Protein 4TMP (pdb70)

Nearest PDB structures (foldseek):
  6ls6-assembly1_A  TM=9.997E-01  e=6.189E-27  Homo sapiens
  6mim-assembly2_C  TM=1.000E+00  e=6.800E-25  Homo sapiens
  5j9s-assembly1_A  TM=9.942E-01  e=4.124E-23  Homo sapiens
  6hpy-assembly1_A  TM=9.888E-01  e=4.850E-23  Homo sapiens
  7e74-assembly2_B  TM=9.943E-01  e=4.688E-22  Homo sapiens

Sequence (291 aa):
MASSCAVQVKLELGHRAQVRKKPTVEGFTHDWMVFVRGPEHSNIQHFVEKVVFHLHESFPRPKRVCKDPPYKVEESGYAGFILPIEVYFKNKEEPRKVRFDYDLFLHLEGHPPVNHLRCEKLTFNNPTEDFRRKLLKATKQTARSHMASSCAVQVKLELGHRAQVRKKPTVEGFTHDWMVFVRGPEHSNIQHFVEKVVFHLHESFPRPKRVCKDPPYKVEESGYAGFILPIEVYFKNKEEPRKVRFDYDLFLHLEGHPPVNHLRCEKLTFNNPTEDFRRKLLKATKQTARS

Radius of gyration: 30.44 Å; Cα contacts (8 Å, |Δi|>4): 689; chains: 4; bounding box: 64×92×36 Å

Structure (mmCIF, N/CA/C/O backbone):
data_4TMP
#
_entry.id   4TMP
#
_cell.length_a   42.537
_cell.length_b   195.704
_cell.length_c   106.675
_cell.angle_alpha   90.000
_cell.angle_beta   90.000
_cell.angle_gamma   90.000
#
_symmetry.space_group_name_H-M   'C 2 2 21'
#
loop_
_entity.id
_entity.type
_entity.pdbx_description
1 polymer 'Protein AF-9'
2 polymer ALA-ARG-THR-LYS-GLN-THR-ALA-ARG-ALY-SER-THR
3 non-polymer 1,2-ETHANEDIOL
4 water water
#
loop_
_atom_site.group_PDB
_atom_site.id
_atom_site.type_symbol
_atom_site.label_atom_id
_atom_site.label_alt_id
_atom_site.label_comp_id
_atom_site.label_asym_id
_atom_site.label_entity_id
_atom_site.label_seq_id
_atom_site.pdbx_PDB_ins_code
_atom_site.Cartn_x
_atom_site.Cartn_y
_atom_site.Cartn_z
_atom_site.occupancy
_atom_site.B_iso_or_equiv
_atom_site.auth_seq_id
_atom_site.auth_comp_id
_atom_site.auth_asym_id
_atom_site.auth_atom_id
_atom_site.pdbx_PDB_model_num
ATOM 1 N N . MET A 1 4 ? -1.166 -28.170 13.473 1.00 56.33 1 MET A N 1
ATOM 2 C CA . MET A 1 4 ? -2.081 -27.068 13.874 1.00 55.27 1 MET A CA 1
ATOM 3 C C . MET A 1 4 ? -3.165 -26.822 12.825 1.00 52.93 1 MET A C 1
ATOM 4 O O . MET A 1 4 ? -2.905 -26.775 11.641 1.00 55.31 1 MET A O 1
ATOM 18 N N . ALA A 1 5 ? -4.398 -26.678 13.282 1.00 56.54 2 ALA A N 1
ATOM 19 C CA . ALA A 1 5 ? -5.492 -26.255 12.419 1.00 59.93 2 ALA A CA 1
ATOM 20 C C . ALA A 1 5 ? -5.445 -24.745 12.142 1.00 54.58 2 ALA A C 1
ATOM 21 O O . ALA A 1 5 ? -6.135 -24.259 11.248 1.00 47.28 2 ALA A O 1
ATOM 28 N N . SER A 1 6 ? -4.645 -24.017 12.911 1.00 48.15 3 SER A N 1
ATOM 29 C CA . SER A 1 6 ? -4.740 -22.571 12.949 1.00 45.70 3 SER A CA 1
ATOM 30 C C . SER A 1 6 ? -3.588 -21.852 12.232 1.00 39.41 3 SER A C 1
ATOM 31 O O . SER A 1 6 ? -2.471 -22.330 12.154 1.00 34.97 3 SER A O 1
ATOM 39 N N . SER A 1 7 ? -3.905 -20.663 11.753 1.00 37.21 4 SER A N 1
ATOM 40 C CA . SER A 1 7 ? -2.998 -19.841 11.004 1.00 40.96 4 SER A CA 1
ATOM 41 C C . SER A 1 7 ? -3.378 -18.401 11.306 1.00 38.76 4 SER A C 1
ATOM 42 O O . SER A 1 7 ? -4.557 -18.114 11.534 1.00 37.17 4 SER A O 1
ATOM 50 N N . CYS A 1 8 ? -2.385 -17.512 11.260 1.00 39.03 5 CYS A N 1
ATOM 51 C CA . CYS A 1 8 ? -2.529 -16.110 11.666 1.00 41.08 5 CYS A CA 1
ATOM 52 C C . CYS A 1 8 ? -1.918 -15.174 10.655 1.00 42.88 5 CYS A C 1
ATOM 53 O O . CYS A 1 8 ? -0.785 -15.393 10.237 1.00 45.23 5 CYS A O 1
ATOM 61 N N . ALA A 1 9 ? -2.646 -14.128 10.282 1.00 39.15 6 ALA A N 1
ATOM 62 C CA . ALA A 1 9 ? -2.033 -12.973 9.616 1.00 39.80 6 ALA A CA 1
ATOM 63 C C . ALA A 1 9 ? -2.231 -11.720 10.469 1.00 36.93 6 ALA A C 1
ATOM 64 O O . ALA A 1 9 ? -3.368 -11.353 10.754 1.00 33.82 6 ALA A O 1
ATOM 71 N N . VAL A 1 10 ? -1.136 -11.042 10.824 1.00 34.22 7 VAL A N 1
ATOM 72 C CA . VAL A 1 10 ? -1.216 -9.831 11.635 1.00 32.67 7 VAL A CA 1
ATOM 73 C C . VAL A 1 10 ? -0.862 -8.586 10.829 1.00 39.39 7 VAL A C 1
ATOM 74 O O . VAL A 1 10 ? 0.126 -8.536 10.093 1.00 34.30 7 VAL A O 1
ATOM 87 N N . GLN A 1 11 ? -1.690 -7.572 10.972 1.00 37.53 8 GLN A N 1
ATOM 88 C CA . GLN A 1 11 ? -1.434 -6.319 10.299 1.00 41.47 8 GLN A CA 1
ATOM 89 C C . GLN A 1 11 ? -1.171 -5.201 11.301 1.00 41.36 8 GLN A C 1
ATOM 90 O O . GLN A 1 11 ? -1.870 -5.073 12.300 1.00 36.30 8 GLN A O 1
ATOM 104 N N . VAL A 1 12 ? -0.115 -4.428 11.064 1.00 36.69 9 VAL A N 1
ATOM 105 C CA . VAL A 1 12 ? 0.147 -3.245 11.883 1.00 43.46 9 VAL A CA 1
ATOM 106 C C . VAL A 1 12 ? 0.329 -2.029 10.995 1.00 41.05 9 VAL A C 1
ATOM 107 O O . VAL A 1 12 ? 0.863 -2.124 9.888 1.00 35.66 9 VAL A O 1
ATOM 120 N N . LYS A 1 13 ? -0.149 -0.902 11.494 1.00 37.82 10 LYS A N 1
ATOM 121 C CA . LYS A 1 13 ? -0.105 0.361 10.770 1.00 43.63 10 LYS A CA 1
ATOM 122 C C . LYS A 1 13 ? 1.005 1.254 11.319 1.00 38.75 10 LYS A C 1
ATOM 123 O O . LYS A 1 13 ? 1.099 1.433 12.526 1.00 32.70 10 LYS A O 1
ATOM 142 N N . LEU A 1 14 ? 1.842 1.788 10.430 1.00 34.58 11 LEU A N 1
ATOM 143 C CA . LEU A 1 14 ? 2.812 2.826 10.772 1.00 30.83 11 LEU A CA 1
ATOM 144 C C . LEU A 1 14 ? 2.462 4.157 10.105 1.00 39.73 11 LEU A C 1
ATOM 145 O O . LEU A 1 14 ? 1.875 4.182 9.004 1.00 31.42 11 LEU A O 1
ATOM 161 N N . GLU A 1 15 ? 2.831 5.260 10.765 1.00 35.69 12 GLU A N 1
ATOM 162 C CA . GLU A 1 15 ? 2.788 6.569 10.130 1.00 30.99 12 GLU A CA 1
ATOM 163 C C . GLU A 1 15 ? 4.232 7.122 10.022 1.00 34.50 12 GLU A C 1
ATOM 164 O O . GLU A 1 15 ? 4.960 7.235 11.006 1.00 29.99 12 GLU A O 1
ATOM 176 N N . LE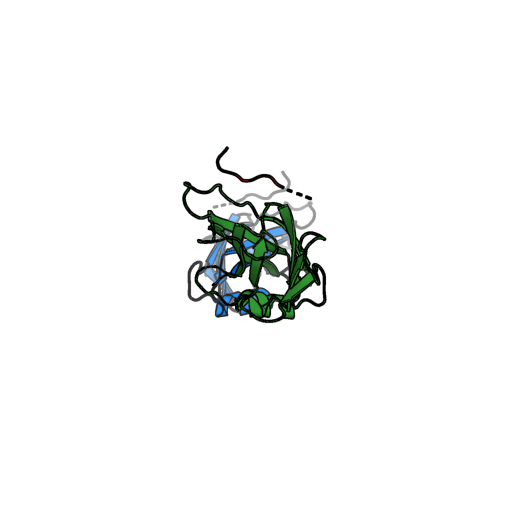U A 1 16 ? 4.627 7.417 8.795 1.00 29.73 13 LEU A N 1
ATOM 177 C CA . LEU A 1 16 ? 5.843 8.142 8.473 1.00 32.16 13 LEU A CA 1
ATOM 178 C C . LEU A 1 16 ? 5.415 9.575 8.157 1.00 34.10 13 LEU A C 1
ATOM 179 O O . LEU A 1 16 ? 4.390 9.780 7.494 1.00 36.18 13 LEU A O 1
ATOM 195 N N . GLY A 1 17 ? 6.163 10.569 8.614 1.00 27.67 14 GLY A N 1
ATOM 196 C CA . GLY A 1 17 ? 5.822 11.928 8.253 1.00 29.36 14 GLY A CA 1
ATOM 197 C C . GLY A 1 17 ? 6.904 12.943 8.550 1.00 26.14 14 GLY A C 1
ATOM 198 O O . GLY A 1 17 ? 7.922 12.624 9.134 1.00 23.99 14 GLY A O 1
ATOM 202 N N . HIS A 1 18 ? 6.671 14.177 8.131 1.00 28.34 15 HIS A N 1
ATOM 203 C CA . HIS A 1 18 ? 7.580 15.251 8.481 1.00 32.40 15 HIS A CA 1
ATOM 204 C C . HIS A 1 18 ? 6.915 16.625 8.457 1.00 27.93 15 HIS A C 1
ATOM 205 O O . HIS A 1 18 ? 5.904 16.861 7.796 1.00 24.22 15 HIS A O 1
ATOM 218 N N . ARG A 1 19 ? 7.522 17.509 9.226 1.00 29.08 16 ARG A N 1
ATOM 219 C CA . ARG A 1 19 ? 7.198 18.916 9.205 1.00 37.28 16 ARG A CA 1
ATOM 220 C C . ARG A 1 19 ? 8.470 19.673 8.779 1.00 35.11 16 ARG A C 1
ATOM 221 O O . ARG A 1 19 ? 9.606 19.306 9.163 1.00 27.02 16 ARG A O 1
ATOM 242 N N . ALA A 1 20 ? 8.255 20.718 7.990 1.00 31.12 17 ALA A N 1
ATOM 243 C CA . ALA A 1 20 ? 9.328 21.542 7.505 1.00 35.03 17 ALA A CA 1
ATOM 244 C C . ALA A 1 20 ? 8.868 22.976 7.428 1.00 30.94 17 ALA A C 1
ATOM 245 O O . ALA A 1 20 ? 7.862 23.296 6.778 1.00 31.68 17 ALA A O 1
ATOM 252 N N . GLN A 1 21 ? 9.630 23.841 8.076 1.00 28.29 18 GLN A N 1
ATOM 253 C CA . GLN A 1 21 ? 9.280 25.260 8.151 1.00 38.78 18 GLN A CA 1
ATOM 254 C C . GLN A 1 21 ? 10.454 26.202 7.808 1.00 36.35 18 GLN A C 1
ATOM 255 O O . GLN A 1 21 ? 11.612 25.982 8.238 1.00 33.68 18 GLN A O 1
ATOM 269 N N . VAL A 1 22 ? 10.160 27.232 7.025 1.00 37.78 19 VAL A N 1
ATOM 270 C CA . VAL A 1 22 ? 11.155 28.293 6.779 1.00 38.12 19 VAL A CA 1
ATOM 271 C C . VAL A 1 22 ? 11.495 29.033 8.064 1.00 35.08 19 VAL A C 1
ATOM 272 O O . VAL A 1 22 ? 10.607 29.521 8.745 1.00 38.70 19 VAL A O 1
ATOM 285 N N . ARG A 1 23 ? 12.781 29.109 8.396 1.00 31.06 20 ARG A N 1
ATOM 286 C CA . ARG A 1 23 ? 13.220 29.885 9.549 1.00 41.23 20 ARG A CA 1
ATOM 287 C C . ARG A 1 23 ? 13.007 31.397 9.363 1.00 44.29 20 ARG A C 1
ATOM 288 O O . ARG A 1 23 ? 13.018 31.907 8.246 1.00 40.06 20 ARG A O 1
ATOM 309 N N . LYS A 1 24 ? 12.779 32.098 10.468 1.00 51.86 21 LYS A N 1
ATOM 310 C CA . LYS A 1 24 ? 12.698 33.556 10.448 1.00 56.62 21 LYS A CA 1
ATOM 311 C C . LYS A 1 24 ? 14.048 34.112 9.995 1.00 53.07 21 LYS A C 1
ATOM 312 O O . LYS A 1 24 ? 14.102 34.989 9.133 1.00 58.10 21 LYS A O 1
ATOM 331 N N . LYS A 1 25 ? 15.132 33.574 10.566 1.00 52.06 22 LYS A N 1
ATOM 332 C CA . LYS A 1 25 ? 16.485 33.879 10.111 1.00 51.26 22 LYS A CA 1
ATOM 333 C C . LYS A 1 25 ? 17.319 32.627 9.755 1.00 52.33 22 LYS A C 1
ATOM 334 O O . LYS A 1 25 ? 17.478 31.725 10.573 1.00 49.69 22 LYS A O 1
ATOM 353 N N . PRO A 1 26 ? 17.898 32.592 8.545 1.00 50.78 23 PRO A N 1
ATOM 354 C CA . PRO A 1 26 ? 18.831 31.513 8.185 1.00 53.87 23 PRO A CA 1
ATOM 355 C C . PRO A 1 26 ? 19.950 31.300 9.187 1.00 49.98 23 PRO A C 1
ATOM 356 O O . PRO A 1 26 ? 20.249 32.200 9.937 1.00 57.47 23 PRO A O 1
ATOM 367 N N . THR A 1 27 ? 20.524 30.103 9.211 1.00 51.04 24 THR A N 1
ATOM 368 C CA . THR A 1 27 ? 21.634 29.807 10.091 1.00 53.34 24 THR A CA 1
ATOM 369 C C . THR A 1 27 ? 22.880 30.286 9.391 1.00 61.56 24 THR A C 1
ATOM 370 O O . THR A 1 27 ? 22.823 30.736 8.251 1.00 59.71 24 THR A O 1
ATOM 381 N N . VAL A 1 28 ? 24.012 30.148 10.057 1.00 61.32 25 VAL A N 1
ATOM 382 C CA . VAL A 1 28 ? 25.262 30.631 9.500 1.00 69.15 25 VAL A CA 1
ATOM 383 C C . VAL A 1 28 ? 25.713 29.787 8.305 1.00 63.56 25 VAL A C 1
ATOM 384 O O . VAL A 1 28 ? 26.398 30.291 7.418 1.00 61.74 25 VAL A O 1
ATOM 397 N N . GLU A 1 29 ? 25.342 28.506 8.285 1.00 63.50 26 GLU A N 1
ATOM 398 C CA . GLU A 1 29 ? 25.708 27.629 7.165 1.00 56.04 26 GLU A CA 1
ATOM 399 C C . GLU A 1 29 ? 24.892 27.978 5.955 1.00 52.68 26 GLU A C 1
ATOM 400 O O . GLU A 1 29 ? 25.181 27.496 4.855 1.00 52.42 26 GLU A O 1
ATOM 412 N N . GLY A 1 30 ? 23.862 28.802 6.172 1.00 46.62 27 GLY A N 1
ATOM 413 C CA . GLY A 1 30 ? 22.845 29.055 5.170 1.00 53.05 27 GLY A CA 1
ATOM 414 C C . GLY A 1 30 ? 21.747 27.988 5.125 1.00 50.49 27 GLY A C 1
ATOM 415 O O . GLY A 1 30 ? 21.212 27.692 4.056 1.00 45.84 27 GLY A O 1
ATOM 419 N N . PHE A 1 31 ? 21.443 27.376 6.267 1.00 49.70 28 PHE A N 1
ATOM 420 C CA . PHE A 1 31 ? 20.270 26.511 6.382 1.00 37.83 28 PHE A CA 1
ATOM 421 C C . PHE A 1 31 ? 19.054 27.387 6.565 1.00 40.85 28 PHE A C 1
ATOM 422 O O . PHE A 1 31 ? 18.952 28.144 7.532 1.00 40.83 28 PHE A O 1
ATOM 439 N N . THR A 1 32 ? 18.122 27.266 5.632 1.00 39.54 29 THR A N 1
ATOM 440 C CA . THR A 1 32 ? 16.938 28.114 5.573 1.00 37.10 29 THR A CA 1
ATOM 441 C C . THR A 1 32 ? 15.699 27.490 6.244 1.00 40.01 29 THR A C 1
ATOM 442 O O . THR A 1 32 ? 14.691 28.180 6.457 1.00 33.94 29 THR A O 1
ATOM 453 N N . HIS A 1 33 ? 15.765 26.189 6.554 1.00 36.01 30 HIS A N 1
ATOM 454 C CA . HIS A 1 33 ? 14.571 25.454 6.986 1.00 32.16 30 HIS A CA 1
ATOM 455 C C . HIS A 1 33 ? 14.789 24.658 8.268 1.00 28.61 30 HIS A C 1
ATOM 456 O O . HIS A 1 33 ? 15.837 24.016 8.460 1.00 26.28 30 HIS A O 1
ATOM 469 N N . ASP A 1 34 ? 13.790 24.666 9.138 1.00 36.55 31 ASP A N 1
ATOM 470 C CA . ASP A 1 34 ? 13.763 23.660 10.213 1.00 34.81 31 ASP A CA 1
ATOM 471 C C . ASP A 1 34 ? 12.849 22.506 9.827 1.00 31.78 31 ASP A C 1
ATOM 472 O O . ASP A 1 34 ? 11.719 22.724 9.375 1.00 32.38 31 ASP A O 1
ATOM 481 N N . TRP A 1 35 ? 13.297 21.288 10.050 1.00 31.91 32 TRP A N 1
ATOM 482 C CA . TRP A 1 35 ? 12.397 20.187 9.808 1.00 36.63 32 TRP A CA 1
ATOM 483 C C . TRP A 1 35 ? 12.537 19.071 10.829 1.00 30.65 32 TRP A C 1
ATOM 484 O O . TRP A 1 35 ? 13.490 19.007 11.597 1.00 27.89 32 TRP A O 1
ATOM 505 N N . MET A 1 36 ? 11.543 18.190 10.807 1.00 29.29 33 MET A N 1
ATOM 506 C CA . MET A 1 36 ? 11.453 17.064 11.743 1.00 32.13 33 MET A CA 1
ATOM 507 C C . MET A 1 36 ? 10.773 15.919 10.985 1.00 26.24 33 MET A C 1
ATOM 508 O O . MET A 1 36 ? 9.723 16.105 10.387 1.00 26.55 33 MET A O 1
ATOM 522 N N . VAL A 1 37 ? 11.410 14.763 10.978 1.00 29.37 34 VAL A N 1
ATOM 523 C CA . VAL A 1 37 ? 10.859 13.583 10.365 1.00 31.18 34 VAL A CA 1
ATOM 524 C C . VAL A 1 37 ? 10.599 12.563 11.463 1.00 34.08 34 VAL A C 1
ATOM 525 O O . VAL A 1 37 ? 11.355 12.505 12.459 1.00 27.90 34 VAL A O 1
ATOM 538 N N . PHE A 1 38 ? 9.585 11.727 11.273 1.00 30.38 35 PHE A N 1
ATOM 539 C CA . PHE A 1 38 ? 9.252 10.753 12.299 1.00 31.47 35 PHE A CA 1
ATOM 540 C C . PHE A 1 38 ? 8.619 9.441 11.786 1.00 33.19 35 PHE A C 1
ATOM 541 O O . PHE A 1 38 ? 8.026 9.377 10.723 1.00 26.85 35 PHE A O 1
ATOM 558 N N . VAL A 1 39 ? 8.737 8.408 12.611 1.00 32.80 36 VAL A N 1
ATOM 559 C CA . VAL A 1 39 ? 7.982 7.183 12.477 1.00 28.52 36 VAL A CA 1
ATOM 560 C C . VAL A 1 39 ? 7.172 6.976 13.757 1.00 32.32 36 VAL A C 1
ATOM 561 O O . VAL A 1 39 ? 7.725 7.032 14.857 1.00 28.91 36 VAL A O 1
ATOM 574 N N . ARG A 1 40 ? 5.874 6.701 13.621 1.00 32.28 37 ARG A N 1
ATOM 575 C CA . ARG A 1 40 ? 5.038 6.485 14.796 1.00 33.71 37 ARG A CA 1
ATOM 576 C C . ARG A 1 40 ? 3.868 5.555 14.488 1.00 30.34 37 ARG A C 1
ATOM 577 O O . ARG A 1 40 ? 3.597 5.248 13.339 1.00 34.15 37 ARG A O 1
ATOM 598 N N . GLY A 1 41 ? 3.137 5.156 15.521 1.00 33.58 38 GLY A N 1
ATOM 599 C CA . GLY A 1 41 ? 1.852 4.508 15.321 1.00 42.21 38 GLY A CA 1
ATOM 600 C C . GLY A 1 41 ? 0.739 5.548 15.240 1.00 38.65 38 GLY A C 1
ATOM 601 O O . GLY A 1 41 ? 0.872 6.648 15.763 1.00 38.76 38 GLY A O 1
ATOM 605 N N . PRO A 1 42 ? -0.378 5.194 14.598 1.00 37.86 39 PRO A N 1
ATOM 606 C CA . PRO A 1 42 ? -1.517 6.122 14.544 1.00 41.18 39 PRO A CA 1
ATOM 607 C C . PRO A 1 42 ? -2.151 6.309 15.918 1.00 47.49 39 PRO A C 1
ATOM 608 O O . PRO A 1 42 ? -1.924 5.471 16.806 1.00 42.50 39 PRO A O 1
ATOM 619 N N . GLU A 1 43 ? -2.864 7.425 16.103 1.00 47.02 40 GLU A N 1
ATOM 620 C CA . GLU A 1 43 ? -3.597 7.711 17.339 1.00 52.08 40 GLU A CA 1
ATOM 621 C C . GLU A 1 43 ? -2.822 7.369 18.600 1.00 54.17 40 GLU A C 1
ATOM 622 O O . GLU A 1 43 ? -3.353 6.771 19.524 1.00 57.06 40 GLU A O 1
ATOM 634 N N . HIS A 1 44 ? -1.547 7.730 18.606 1.00 51.66 41 HIS A N 1
ATOM 635 C CA . HIS A 1 44 ? -0.687 7.577 19.776 1.00 54.78 41 HIS A CA 1
ATOM 636 C C . HIS A 1 44 ? -0.481 6.135 20.222 1.00 53.65 41 HIS A C 1
ATOM 637 O O . HIS A 1 44 ? -0.007 5.889 21.332 1.00 49.37 41 HIS A O 1
ATOM 650 N N . SER A 1 45 ? -0.781 5.182 19.337 1.00 51.12 42 SER A N 1
ATOM 651 C CA . SER A 1 45 ? -0.544 3.779 19.653 1.00 50.13 42 SER A CA 1
ATOM 652 C C . SER A 1 45 ? 0.941 3.549 19.874 1.00 47.21 42 SER A C 1
ATOM 653 O O . SER A 1 45 ? 1.788 4.339 19.444 1.00 42.06 42 SER A O 1
ATOM 661 N N . ASN A 1 46 ? 1.249 2.484 20.593 1.00 41.70 43 ASN A N 1
ATOM 662 C CA . ASN A 1 46 ? 2.601 2.247 21.029 1.00 42.34 43 ASN A CA 1
ATOM 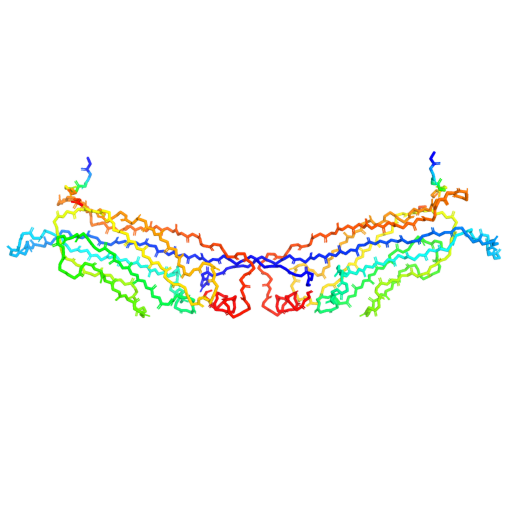663 C C . ASN A 1 46 ? 3.280 1.175 20.179 1.00 48.56 43 ASN A C 1
ATOM 664 O O . ASN A 1 46 ? 3.115 -0.011 20.428 1.00 47.23 43 ASN A O 1
ATOM 675 N N . ILE A 1 47 ? 4.078 1.594 19.198 1.00 40.31 44 ILE A N 1
ATOM 676 C CA . ILE A 1 47 ? 4.724 0.647 18.306 1.00 35.68 44 ILE A CA 1
ATOM 677 C C . ILE A 1 47 ? 6.005 0.094 18.912 1.00 33.81 44 ILE A C 1
ATOM 678 O O . ILE A 1 47 ? 6.571 -0.879 18.391 1.00 29.63 44 ILE A O 1
ATOM 694 N N . GLN A 1 48 ? 6.445 0.658 20.034 1.00 32.42 45 GLN A N 1
ATOM 695 C CA . GLN A 1 48 ? 7.628 0.109 20.693 1.00 33.86 45 GLN A CA 1
ATOM 696 C C . GLN A 1 48 ? 7.472 -1.350 21.160 1.00 30.72 45 GLN A C 1
ATOM 697 O O . GLN A 1 48 ? 8.462 -2.043 21.366 1.00 29.44 45 GLN A O 1
ATOM 711 N N . HIS A 1 49 ? 6.251 -1.817 21.370 1.00 33.08 46 HIS A N 1
ATOM 712 C CA . HIS A 1 49 ? 6.093 -3.226 21.706 1.00 35.71 46 HIS A CA 1
ATOM 713 C C . HIS A 1 49 ? 6.768 -4.109 20.668 1.00 35.40 46 HIS A C 1
ATOM 714 O O . HIS A 1 49 ? 7.383 -5.109 21.024 1.00 35.31 46 HIS A O 1
ATOM 727 N N . PHE A 1 50 ? 6.710 -3.735 19.389 1.00 28.17 47 PHE A N 1
ATOM 728 C CA . PHE A 1 50 ? 7.323 -4.619 18.386 1.00 34.26 47 PHE A CA 1
ATOM 729 C C . PHE A 1 50 ? 8.500 -4.002 17.627 1.00 33.38 47 PHE A C 1
ATOM 730 O O . PHE A 1 50 ? 9.167 -4.700 16.851 1.00 31.22 47 PHE A O 1
ATOM 747 N N . VAL A 1 51 ? 8.762 -2.716 17.837 1.00 30.54 48 VAL A N 1
ATOM 748 C CA . VAL A 1 51 ? 9.885 -2.061 17.170 1.00 34.91 48 VAL A CA 1
ATOM 749 C C . VAL A 1 51 ? 11.141 -2.022 18.041 1.00 33.70 48 VAL A C 1
ATOM 750 O O . VAL A 1 51 ? 11.116 -1.499 19.143 1.00 32.25 48 VAL A O 1
ATOM 763 N N . GLU A 1 52 ? 12.238 -2.539 17.504 1.00 34.65 49 GLU A N 1
ATOM 764 C CA . GLU A 1 52 ? 13.513 -2.570 18.205 1.00 34.92 49 GLU A CA 1
ATOM 765 C C . GLU A 1 52 ? 14.176 -1.214 18.104 1.00 40.66 49 GLU A C 1
ATOM 766 O O . GLU A 1 52 ? 14.640 -0.652 19.100 1.00 41.70 49 GLU A O 1
ATOM 778 N N . LYS A 1 53 ? 14.181 -0.675 16.891 1.00 35.25 50 LYS A N 1
ATOM 779 C CA . LYS A 1 53 ? 14.756 0.634 16.640 1.00 37.79 50 LYS A CA 1
ATOM 780 C C . LYS A 1 53 ? 14.401 1.107 15.248 1.00 38.16 50 LYS A C 1
ATOM 781 O O . LYS A 1 53 ? 14.023 0.300 14.371 1.00 36.80 50 LYS A O 1
ATOM 800 N N . VAL A 1 54 ? 14.532 2.423 15.066 1.00 35.81 51 VAL A N 1
ATOM 801 C CA . VAL A 1 54 ? 14.342 3.095 13.787 1.00 28.72 51 VAL A CA 1
ATOM 802 C C . VAL A 1 54 ? 15.620 3.805 13.389 1.00 32.10 51 VAL A C 1
ATOM 803 O O . VAL A 1 54 ? 16.158 4.614 14.138 1.00 31.86 51 VAL A O 1
ATOM 816 N N . VAL A 1 55 ? 16.108 3.503 12.202 1.00 31.98 52 VAL A N 1
ATOM 817 C CA . VAL A 1 55 ? 17.298 4.147 11.695 1.00 30.59 52 VAL A CA 1
ATOM 818 C C . VAL A 1 55 ? 16.923 5.156 10.591 1.00 30.30 52 VAL A C 1
ATOM 819 O O . VAL A 1 55 ? 16.257 4.793 9.625 1.00 32.66 52 VAL A O 1
ATOM 832 N N . PHE A 1 56 ? 17.309 6.418 10.768 1.00 30.02 53 PHE A N 1
ATOM 833 C CA . PHE A 1 56 ? 17.128 7.444 9.749 1.00 27.06 53 PHE A CA 1
ATOM 834 C C . PHE A 1 56 ? 18.454 7.774 9.041 1.00 27.67 53 PHE A C 1
ATOM 835 O O . PHE A 1 56 ? 19.361 8.313 9.663 1.00 31.14 53 PHE A O 1
ATOM 852 N N . HIS A 1 57 ? 18.581 7.431 7.764 1.00 30.70 54 HIS A N 1
ATOM 853 C CA . HIS A 1 57 ? 19.799 7.701 7.005 1.00 30.03 54 HIS A CA 1
ATOM 854 C C . HIS A 1 57 ? 19.753 9.089 6.326 1.00 28.87 54 HIS A C 1
ATOM 855 O O . HIS A 1 57 ? 19.172 9.243 5.256 1.00 28.75 54 HIS A O 1
ATOM 868 N N . LEU A 1 58 ? 20.358 10.090 6.943 1.00 29.82 55 LEU A N 1
ATOM 869 C CA . LEU A 1 58 ? 20.342 11.428 6.362 1.00 29.60 55 LEU A CA 1
ATOM 870 C C . LEU A 1 58 ? 21.289 11.570 5.196 1.00 27.48 55 LEU A C 1
ATOM 871 O O . LEU A 1 58 ? 22.195 10.746 4.978 1.00 25.35 55 LEU A O 1
ATOM 887 N N . HIS A 1 59 ? 21.066 12.620 4.420 1.00 29.13 56 HIS A N 1
ATOM 888 C CA . HIS A 1 59 ? 21.940 12.917 3.289 1.00 36.01 56 HIS A CA 1
ATOM 889 C C . HIS A 1 59 ? 23.407 13.076 3.741 1.00 34.46 56 HIS A C 1
ATOM 890 O O . HIS A 1 59 ? 23.653 13.631 4.788 1.00 29.44 56 HIS A O 1
ATOM 903 N N . GLU A 1 60 ? 24.365 12.610 2.945 1.00 38.27 57 GLU A N 1
ATOM 904 C CA . GLU A 1 60 ? 25.791 12.652 3.336 1.00 43.82 57 GLU A CA 1
ATOM 905 C C . GLU A 1 60 ? 26.275 14.032 3.804 1.00 38.76 57 GLU A C 1
ATOM 906 O O . GLU A 1 60 ? 27.195 14.130 4.599 1.00 41.15 57 GLU A O 1
ATOM 918 N N . SER A 1 61 ? 25.624 15.097 3.354 1.00 42.43 58 SER A N 1
ATOM 919 C CA . SER A 1 61 ? 25.977 16.467 3.770 1.00 35.85 58 SER A CA 1
ATOM 920 C C . SER A 1 61 ? 25.762 16.755 5.245 1.00 40.41 58 SER A C 1
ATOM 921 O O . SER A 1 61 ? 26.116 17.835 5.722 1.00 40.10 58 SER A O 1
ATOM 929 N N . PHE A 1 62 ? 25.105 15.840 5.954 1.00 41.14 59 PHE A N 1
ATOM 930 C CA . PHE A 1 62 ? 24.853 16.027 7.383 1.00 42.86 59 PHE A CA 1
ATOM 931 C C . PHE A 1 62 ? 25.922 15.274 8.164 1.00 45.94 59 PHE A C 1
ATOM 932 O O . PHE A 1 62 ? 26.370 14.205 7.750 1.00 40.55 59 PHE A O 1
ATOM 949 N N . PRO A 1 63 ? 26.313 15.818 9.318 1.00 48.91 60 PRO A N 1
ATOM 950 C CA . PRO A 1 63 ? 27.261 15.116 10.187 1.00 50.24 60 PRO A CA 1
ATOM 951 C C . PRO A 1 63 ? 26.605 13.946 10.896 1.00 47.02 60 PRO A C 1
ATOM 952 O O . PRO A 1 63 ? 25.491 14.109 11.388 1.00 56.69 60 PRO A O 1
ATOM 963 N N . ARG A 1 64 ? 27.287 12.808 10.963 1.00 54.31 61 ARG A N 1
ATOM 964 C CA . ARG A 1 64 ? 26.754 11.607 11.611 1.00 57.46 61 ARG A CA 1
ATOM 965 C C . ARG A 1 64 ? 25.407 11.254 10.970 1.00 50.43 61 ARG A C 1
ATOM 966 O O . ARG A 1 64 ? 24.360 11.304 11.621 1.00 46.67 61 ARG A O 1
ATOM 987 N N . PRO A 1 65 ? 25.433 10.926 9.680 1.00 48.77 62 PRO A N 1
ATOM 988 C CA . PRO A 1 65 ? 24.199 10.802 8.891 1.00 47.49 62 PRO A CA 1
ATOM 989 C C . PRO A 1 65 ? 23.291 9.637 9.332 1.00 41.93 62 PRO A C 1
ATOM 990 O O . PRO A 1 65 ? 22.068 9.752 9.191 1.00 37.72 62 PRO A O 1
ATOM 1001 N N . LYS A 1 66 ? 23.861 8.559 9.857 1.00 41.64 63 LYS A N 1
ATOM 1002 C CA . LYS A 1 66 ? 23.060 7.453 10.377 1.00 37.59 63 LYS A CA 1
ATOM 1003 C C . LYS A 1 66 ? 22.534 7.751 11.779 1.00 35.84 63 LYS A C 1
ATOM 1004 O O . LYS A 1 66 ? 23.240 7.590 12.775 1.00 40.50 63 LYS A O 1
ATOM 1023 N N . ARG A 1 67 ? 21.294 8.227 11.847 1.00 34.57 64 ARG A N 1
ATOM 1024 C CA . ARG A 1 67 ? 20.647 8.557 13.121 1.00 32.74 64 ARG A CA 1
ATOM 1025 C C . ARG A 1 67 ? 19.777 7.397 13.631 1.00 40.52 64 ARG A C 1
ATOM 1026 O O . ARG A 1 67 ? 18.819 6.956 12.978 1.00 34.41 64 ARG A O 1
ATOM 1047 N N . VAL A 1 68 ? 20.109 6.923 14.825 1.00 43.92 65 VAL A N 1
ATOM 1048 C CA . VAL A 1 68 ? 19.477 5.759 15.404 1.00 32.76 65 VAL A CA 1
ATOM 1049 C C . VAL A 1 68 ? 18.660 6.197 16.591 1.00 35.91 65 VAL A C 1
ATOM 1050 O O . VAL A 1 68 ? 19.140 6.969 17.417 1.00 41.74 65 VAL A O 1
ATOM 1063 N N . CYS A 1 69 ? 17.405 5.755 16.622 1.00 36.28 66 CYS A N 1
ATOM 1064 C CA . CYS A 1 69 ? 16.499 5.921 17.761 1.00 37.63 66 CYS A CA 1
ATOM 1065 C C . CYS A 1 69 ? 16.055 4.553 18.294 1.00 40.23 66 CYS A C 1
ATOM 1066 O O . CYS A 1 69 ? 15.302 3.835 17.617 1.00 39.35 66 CYS A O 1
ATOM 1074 N N . LYS A 1 70 ? 16.494 4.200 19.504 1.00 45.12 67 LYS A N 1
ATOM 1075 C CA . LYS A 1 70 ? 16.163 2.902 20.111 1.00 45.79 67 LYS A CA 1
ATOM 1076 C C . LYS A 1 70 ? 14.873 2.941 20.931 1.00 42.59 67 LYS A C 1
ATOM 1077 O O . LYS A 1 70 ? 14.315 1.896 21.258 1.00 44.16 67 LYS A O 1
ATOM 1096 N N . ASP A 1 71 ? 14.413 4.150 21.233 1.00 34.80 68 ASP A N 1
ATOM 1097 C CA . ASP A 1 71 ? 13.242 4.376 22.048 1.00 38.64 68 ASP A CA 1
ATOM 1098 C C . ASP A 1 71 ? 12.441 5.492 21.431 1.00 39.76 68 ASP A C 1
ATOM 1099 O O . ASP A 1 71 ? 13.016 6.374 20.817 1.00 42.84 68 ASP A O 1
ATOM 1108 N N . PRO A 1 72 ? 11.111 5.475 21.593 1.00 41.38 69 PRO A N 1
ATOM 1109 C CA . PRO A 1 72 ? 10.304 6.606 21.124 1.00 38.90 69 PRO A CA 1
ATOM 1110 C C . PRO A 1 72 ? 10.687 7.925 21.821 1.00 42.61 69 PRO A C 1
ATOM 1111 O O . PRO A 1 72 ? 11.309 7.888 22.885 1.00 46.33 69 PRO A O 1
ATOM 1122 N N . PRO A 1 73 ? 10.354 9.071 21.216 1.00 41.78 70 PRO A N 1
ATOM 1123 C CA . PRO A 1 73 ? 9.823 9.148 19.859 1.00 44.37 70 PRO A CA 1
ATOM 1124 C C . PRO A 1 73 ? 10.944 8.869 18.842 1.00 42.08 70 PRO A C 1
ATOM 1125 O O . PRO A 1 73 ? 12.118 9.200 19.048 1.00 41.59 70 PRO A O 1
ATOM 1136 N N . TYR A 1 74 ? 10.572 8.158 17.791 1.00 36.17 71 TYR A N 1
ATOM 1137 C CA . TYR A 1 74 ? 11.492 7.839 16.727 1.00 36.20 71 TYR A CA 1
ATOM 1138 C C . TYR A 1 74 ? 11.408 9.018 15.788 1.00 36.91 71 TYR A C 1
ATOM 1139 O O . TYR A 1 74 ? 10.516 9.075 14.933 1.00 29.96 71 TYR A O 1
ATOM 1157 N N . LYS A 1 75 ? 12.301 9.981 15.980 1.00 32.90 72 LYS A N 1
ATOM 1158 C CA . LYS A 1 75 ? 12.281 11.166 15.163 1.00 32.88 72 LYS A CA 1
ATOM 1159 C C . LYS A 1 75 ? 13.659 11.801 15.053 1.00 35.96 72 LYS A C 1
ATOM 1160 O O . LYS A 1 75 ? 14.556 11.545 15.869 1.00 33.41 72 LYS A O 1
ATOM 1179 N N . VAL A 1 76 ? 13.824 12.613 14.017 1.00 31.84 73 VAL A N 1
ATOM 1180 C CA . VAL A 1 76 ? 15.029 13.411 13.845 1.00 28.27 73 VAL A CA 1
ATOM 1181 C C . VAL A 1 76 ? 14.609 14.839 13.571 1.00 32.63 73 VAL A C 1
ATOM 1182 O O . VAL A 1 76 ? 13.687 15.073 12.782 1.00 31.00 73 VAL A O 1
ATOM 1195 N N . GLU A 1 77 ? 15.255 15.781 14.262 1.00 35.57 74 GLU A N 1
ATOM 1196 C CA . GLU A 1 77 ? 15.012 17.215 14.062 1.00 35.90 74 GLU A CA 1
ATOM 1197 C C . GLU A 1 77 ? 16.276 17.821 13.515 1.00 36.08 74 GLU A C 1
ATOM 1198 O O . GLU A 1 77 ? 17.353 17.569 14.024 1.00 28.98 74 GLU A O 1
ATOM 1210 N N . GLU A 1 78 ? 16.158 18.583 12.444 1.00 34.46 75 GLU A N 1
ATOM 1211 C CA . GLU A 1 78 ? 17.355 19.124 11.842 1.00 35.94 75 GLU A CA 1
ATOM 1212 C C . GLU A 1 78 ? 17.058 20.430 11.153 1.00 31.12 75 GLU A C 1
ATOM 1213 O O . GLU A 1 78 ? 15.914 20.896 11.095 1.00 29.50 75 GLU A O 1
ATOM 1225 N N . SER A 1 79 ? 18.125 21.054 10.672 1.00 34.26 76 SER A N 1
ATOM 1226 C CA . SER A 1 79 ? 17.996 22.256 9.867 1.00 30.28 76 SER A CA 1
ATOM 1227 C C . SER A 1 79 ? 18.760 21.998 8.566 1.00 30.28 76 SER A C 1
ATOM 1228 O O . SER A 1 79 ? 19.769 21.278 8.551 1.00 32.22 76 SER A O 1
ATOM 1236 N N . GLY A 1 80 ? 18.289 22.595 7.482 1.00 34.31 77 GLY A N 1
ATOM 1237 C CA . GLY A 1 80 ? 18.882 22.408 6.173 1.00 28.90 77 GLY A CA 1
ATOM 1238 C C . GLY A 1 80 ? 18.312 23.361 5.130 1.00 31.48 77 GLY A C 1
ATOM 1239 O O . GLY A 1 80 ? 17.569 24.283 5.481 1.00 28.08 77 GLY A O 1
ATOM 1243 N N . TYR A 1 81 ? 18.659 23.135 3.855 1.00 30.43 78 TYR A N 1
ATOM 1244 C CA . TYR A 1 81 ? 18.367 24.092 2.802 1.00 32.17 78 TYR A CA 1
ATOM 1245 C C . TYR A 1 81 ? 17.743 23.401 1.625 1.00 28.02 78 TYR A C 1
ATOM 1246 O O . TYR A 1 81 ? 17.264 24.074 0.727 1.00 28.97 78 TYR A O 1
ATOM 1264 N N . ALA A 1 82 ? 17.760 22.068 1.601 1.00 30.01 79 ALA A N 1
ATOM 1265 C CA . ALA A 1 82 ? 17.195 21.360 0.448 1.00 29.80 79 ALA A CA 1
ATOM 1266 C C . ALA A 1 82 ? 16.552 20.033 0.826 1.00 26.72 79 ALA A C 1
ATOM 1267 O O . ALA A 1 82 ? 16.963 19.412 1.792 1.00 27.97 79 ALA A O 1
ATOM 1274 N N . GLY A 1 83 ? 15.576 19.602 0.017 1.00 25.87 80 GLY A N 1
ATOM 1275 C CA . GLY A 1 83 ? 14.930 18.317 0.176 1.00 26.58 80 GLY A CA 1
ATOM 1276 C C . GLY A 1 83 ? 15.771 17.146 -0.353 1.00 31.17 80 GLY A C 1
ATOM 1277 O O . GLY A 1 83 ? 16.684 17.330 -1.152 1.00 30.56 80 GLY A O 1
ATOM 1281 N N . PHE A 1 84 ? 15.482 15.938 0.107 1.00 27.06 81 PHE A N 1
ATOM 1282 C CA . PHE A 1 84 ? 16.298 14.786 -0.269 1.00 29.40 81 PHE A CA 1
ATOM 1283 C C . PHE A 1 84 ? 15.613 13.480 0.066 1.00 25.12 81 PHE A C 1
ATOM 1284 O O . PHE A 1 84 ? 14.650 13.448 0.859 1.00 25.60 81 PHE A O 1
ATOM 1301 N N . ILE A 1 85 ? 16.067 12.408 -0.561 1.00 26.63 82 ILE A N 1
ATOM 1302 C CA . ILE A 1 85 ? 15.515 11.101 -0.245 1.00 26.93 82 ILE A CA 1
ATOM 1303 C C . ILE A 1 85 ? 16.201 10.609 1.016 1.00 29.91 82 ILE A C 1
ATOM 1304 O O . ILE A 1 85 ? 17.417 10.651 1.134 1.00 27.25 82 ILE A O 1
ATOM 1320 N N . LEU A 1 86 ? 15.398 10.136 1.958 1.00 28.42 83 LEU A N 1
ATOM 1321 C CA . LEU A 1 86 ? 15.881 9.777 3.283 1.00 25.09 83 LEU A CA 1
ATOM 1322 C C . LEU A 1 86 ? 15.457 8.339 3.557 1.00 30.13 83 LEU A C 1
ATOM 1323 O O . LEU A 1 86 ? 14.309 8.095 3.956 1.00 26.07 83 LEU A O 1
ATOM 1339 N N . PRO A 1 87 ? 16.370 7.382 3.320 1.00 24.67 84 PRO A N 1
ATOM 1340 C CA . PRO A 1 87 ? 16.066 5.984 3.665 1.00 31.53 84 PRO A CA 1
ATOM 1341 C C . PRO A 1 87 ? 15.863 5.788 5.177 1.00 29.65 84 PRO A C 1
ATOM 1342 O O . PRO A 1 87 ? 16.614 6.331 6.010 1.00 27.39 84 PRO A O 1
ATOM 1353 N N . ILE A 1 88 ? 14.824 5.037 5.510 1.00 27.61 85 ILE A N 1
ATOM 1354 C CA . ILE A 1 88 ? 14.445 4.733 6.887 1.00 28.26 85 ILE A CA 1
ATOM 1355 C C . ILE A 1 88 ? 14.353 3.237 7.054 1.00 25.47 85 ILE A C 1
ATOM 1356 O O . ILE A 1 88 ? 13.763 2.536 6.215 1.00 30.00 85 ILE A O 1
ATOM 1372 N N . GLU A 1 89 ? 14.985 2.721 8.100 1.00 32.09 86 GLU A N 1
ATOM 1373 C CA . GLU A 1 89 ? 14.855 1.301 8.409 1.00 30.76 86 GLU A CA 1
ATOM 1374 C C . GLU A 1 89 ? 14.096 1.125 9.700 1.00 28.72 86 GLU A C 1
ATOM 1375 O O . GLU A 1 89 ? 14.461 1.703 10.729 1.00 30.17 86 GLU A O 1
ATOM 1387 N N . VAL A 1 90 ? 13.027 0.335 9.662 1.00 24.79 87 VAL A N 1
ATOM 1388 C CA . VAL A 1 90 ? 12.346 0.007 10.907 1.00 26.78 87 VAL A CA 1
ATOM 1389 C C . VAL A 1 90 ? 12.676 -1.445 11.258 1.00 30.87 87 VAL A C 1
ATOM 1390 O O . VAL A 1 90 ? 12.265 -2.370 10.557 1.00 33.50 87 VAL A O 1
ATOM 1403 N N . TYR A 1 91 ? 13.408 -1.606 12.364 1.00 31.56 88 TYR A N 1
ATOM 1404 C CA . TYR A 1 91 ? 13.833 -2.891 12.893 1.00 30.85 88 TYR A CA 1
ATOM 1405 C C . TYR A 1 91 ? 12.805 -3.480 13.876 1.00 34.33 88 TYR A C 1
ATOM 1406 O O . TYR A 1 91 ? 12.249 -2.787 14.718 1.00 30.38 88 TYR A O 1
ATOM 1424 N N . PHE A 1 92 ? 12.560 -4.776 13.754 1.00 31.30 89 PHE A N 1
ATOM 1425 C CA . PHE A 1 92 ? 11.568 -5.472 14.575 1.00 33.59 89 PHE A CA 1
ATOM 1426 C C . PHE A 1 92 ? 12.154 -6.341 15.686 1.00 34.54 89 PHE A C 1
ATOM 1427 O O . PHE A 1 92 ? 13.177 -7.003 15.488 1.00 38.89 89 PHE A O 1
ATOM 1444 N N . LYS A 1 93 ? 11.452 -6.399 16.815 1.00 36.32 90 LYS A N 1
ATOM 1445 C CA . LYS A 1 93 ? 11.763 -7.354 17.886 1.00 35.32 90 LYS A CA 1
ATOM 1446 C C . LYS A 1 93 ? 11.351 -8.776 17.525 1.00 33.82 90 LYS A C 1
ATOM 1447 O O . LYS A 1 93 ? 10.622 -9.447 18.253 1.00 39.86 90 LYS A O 1
ATOM 1466 N N . ASN A 1 94 ? 11.825 -9.225 16.388 1.00 36.30 91 ASN A N 1
ATOM 1467 C CA . ASN A 1 94 ? 11.443 -10.507 15.825 1.00 44.99 91 ASN A CA 1
ATOM 1468 C C . ASN A 1 94 ? 12.697 -11.333 15.737 1.00 52.41 91 ASN A C 1
ATOM 1469 O O . ASN A 1 94 ? 13.757 -10.821 15.360 1.00 52.80 91 ASN A O 1
ATOM 1480 N N . LYS A 1 95 ? 12.589 -12.600 16.103 1.00 50.07 92 LYS A N 1
ATOM 1481 C CA . LYS A 1 95 ? 13.747 -13.477 16.088 1.00 59.15 92 LYS A CA 1
ATOM 1482 C C . LYS A 1 95 ? 13.847 -14.210 14.752 1.00 60.75 92 LYS A C 1
ATOM 1483 O O . LYS A 1 95 ? 14.846 -14.865 14.480 1.00 66.59 92 LYS A O 1
ATOM 1502 N N . GLU A 1 96 ? 12.828 -14.070 13.905 1.00 58.33 93 GLU A N 1
ATOM 1503 C CA . GLU A 1 96 ? 12.864 -14.647 12.566 1.00 52.52 93 GLU A CA 1
ATOM 1504 C C . GLU A 1 96 ? 12.810 -13.548 11.518 1.00 54.25 93 GLU A C 1
ATOM 1505 O O . GLU A 1 96 ? 12.875 -12.374 11.841 1.00 49.05 93 GLU A O 1
ATOM 1517 N N . GLU A 1 97 ? 12.722 -13.952 10.257 1.00 53.44 94 GLU A N 1
ATOM 1518 C CA . GLU A 1 97 ? 12.405 -13.048 9.165 1.00 57.90 94 GLU A CA 1
ATOM 1519 C C . GLU A 1 97 ? 10.970 -12.579 9.327 1.00 54.50 94 GLU A C 1
ATOM 1520 O O . GLU A 1 97 ? 10.151 -13.301 9.892 1.00 59.16 94 GLU A O 1
ATOM 1532 N N . PRO A 1 98 ? 10.671 -11.346 8.906 1.00 54.44 95 PRO A N 1
ATOM 1533 C CA . PRO A 1 98 ? 11.646 -10.321 8.530 1.00 57.09 95 PRO A CA 1
ATOM 1534 C C . PRO A 1 98 ? 12.187 -9.636 9.772 1.00 45.94 95 PRO A C 1
ATOM 1535 O O . PRO A 1 98 ? 11.459 -9.513 10.753 1.00 45.89 95 PRO A O 1
ATOM 1546 N N . ARG A 1 99 ? 13.441 -9.211 9.739 1.00 44.20 96 ARG A N 1
ATOM 1547 C CA . ARG A 1 99 ? 14.025 -8.512 10.867 1.00 43.18 96 ARG A CA 1
ATOM 1548 C C . ARG A 1 99 ? 13.725 -7.024 10.780 1.00 40.29 96 ARG A C 1
ATOM 1549 O O . ARG A 1 99 ? 13.766 -6.296 11.778 1.00 32.25 96 ARG A O 1
ATOM 1570 N N . LYS A 1 100 ? 13.446 -6.562 9.572 1.00 38.42 97 LYS A N 1
ATOM 1571 C CA . LYS A 1 100 ? 13.243 -5.139 9.352 1.00 40.49 97 LYS A CA 1
ATOM 1572 C C . LYS A 1 100 ? 12.515 -4.905 8.041 1.00 30.19 97 LYS A C 1
ATOM 1573 O O . LYS A 1 100 ? 12.428 -5.787 7.190 1.00 33.46 97 LYS A O 1
ATOM 1592 N N . VAL A 1 101 ? 12.045 -3.685 7.912 1.00 29.67 98 VAL A N 1
ATOM 1593 C CA . VAL A 1 101 ? 11.438 -3.177 6.715 1.00 30.38 98 VAL A CA 1
ATOM 1594 C C . VAL A 1 101 ? 12.106 -1.811 6.408 1.00 30.02 98 VAL A C 1
ATOM 1595 O O . VAL A 1 101 ? 12.536 -1.055 7.319 1.00 28.45 98 VAL A O 1
ATOM 1608 N N . ARG A 1 102 ? 12.214 -1.527 5.114 1.00 28.68 99 ARG A N 1
ATOM 1609 C CA . ARG A 1 102 ? 12.933 -0.362 4.588 1.00 32.78 99 ARG A CA 1
ATOM 1610 C C . ARG A 1 102 ? 12.034 0.507 3.752 1.00 27.86 99 ARG A C 1
ATOM 1611 O O . ARG A 1 102 ? 11.284 0.025 2.947 1.00 32.11 99 ARG A O 1
ATOM 1632 N N . PHE A 1 103 ? 12.095 1.800 3.982 1.00 31.1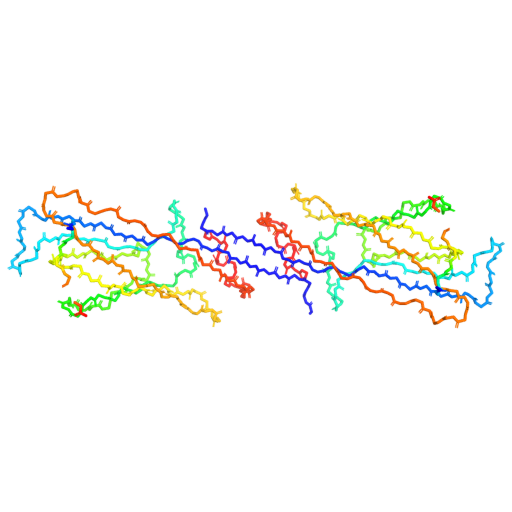5 100 PHE A N 1
ATOM 1633 C CA . PHE A 1 103 ? 11.331 2.761 3.202 1.00 30.52 100 PHE A CA 1
ATOM 1634 C C . PHE A 1 103 ? 12.274 3.815 2.651 1.00 30.92 100 PHE A C 1
ATOM 1635 O O . PHE A 1 103 ? 13.269 4.148 3.291 1.00 32.38 100 PHE A O 1
ATOM 1652 N N . ASP A 1 104 ? 11.958 4.339 1.473 1.00 26.64 101 ASP A N 1
ATOM 1653 C CA . ASP A 1 104 ? 12.552 5.596 1.009 1.00 31.11 101 ASP A CA 1
ATOM 1654 C C . ASP A 1 104 ? 11.612 6.750 1.294 1.00 28.37 101 ASP A C 1
ATOM 1655 O O . ASP A 1 104 ? 10.553 6.854 0.685 1.00 29.11 101 ASP A O 1
ATOM 1664 N N . TYR A 1 105 ? 11.984 7.603 2.242 1.00 30.01 102 TYR A N 1
ATOM 1665 C CA . TYR A 1 105 ? 11.113 8.678 2.635 1.00 22.55 102 TYR A CA 1
ATOM 1666 C C . TYR A 1 105 ? 11.514 9.953 1.889 1.00 28.23 102 TYR A C 1
ATOM 1667 O O . TYR A 1 105 ? 12.692 10.313 1.846 1.00 27.34 102 TYR A O 1
ATOM 1685 N N . ASP A 1 106 ? 10.540 10.656 1.333 1.00 28.12 103 ASP A N 1
ATOM 1686 C CA . ASP A 1 106 ? 10.817 11.907 0.602 1.00 22.35 103 ASP A CA 1
ATOM 1687 C C . ASP A 1 106 ? 10.719 13.126 1.523 1.00 24.92 103 ASP A C 1
ATOM 1688 O O . ASP A 1 106 ? 9.651 13.641 1.793 1.00 20.22 103 ASP A O 1
ATOM 1697 N N . LEU A 1 107 ? 11.860 13.561 2.036 1.00 26.43 104 LEU A N 1
ATOM 1698 C CA . LEU A 1 107 ? 11.909 14.708 2.907 1.00 20.41 104 LEU A CA 1
ATOM 1699 C C . LEU A 1 107 ? 11.908 15.964 2.032 1.00 25.78 104 LEU A C 1
ATOM 1700 O O . LEU A 1 107 ? 12.961 16.504 1.718 1.00 25.90 104 LEU A O 1
ATOM 1716 N N . PHE A 1 108 ? 10.739 16.427 1.616 1.00 24.54 105 PHE A N 1
ATOM 1717 C CA . PHE A 1 108 ? 10.683 17.628 0.764 1.00 25.02 105 PHE A CA 1
ATOM 1718 C C . PHE A 1 108 ? 10.430 18.901 1.557 1.00 28.87 105 PHE A C 1
ATOM 1719 O O . PHE A 1 108 ? 9.751 18.883 2.602 1.00 30.49 105 PHE A O 1
ATOM 1736 N N . LEU A 1 109 ? 11.007 20.003 1.081 1.00 26.62 106 LEU A N 1
ATOM 1737 C CA . LEU A 1 109 ? 10.775 21.308 1.702 1.00 25.74 106 LEU A CA 1
ATOM 1738 C C . LEU A 1 109 ? 9.992 22.178 0.718 1.00 27.54 106 LEU A C 1
ATOM 1739 O O . LEU A 1 109 ? 10.130 22.033 -0.516 1.00 26.63 106 LEU A O 1
ATOM 1755 N N . HIS A 1 110 ? 9.181 23.071 1.262 1.00 26.06 107 HIS A N 1
ATOM 1756 C CA . HIS A 1 110 ? 8.518 24.101 0.476 1.00 32.86 107 HIS A CA 1
ATOM 1757 C C . HIS A 1 110 ? 9.199 25.482 0.557 1.00 28.80 107 HIS A C 1
ATOM 1758 O O . HIS A 1 110 ? 9.745 25.878 1.598 1.00 28.20 107 HIS A O 1
ATOM 1771 N N . LEU A 1 111 ? 9.126 26.216 -0.553 1.00 28.46 108 LEU A N 1
ATOM 1772 C CA . LEU A 1 111 ? 9.743 27.556 -0.659 1.00 35.74 108 LEU A CA 1
ATOM 1773 C C . LEU A 1 111 ? 9.121 28.547 0.292 1.00 33.42 108 LEU A C 1
ATOM 1774 O O . LEU A 1 111 ? 7.931 28.473 0.592 1.00 31.74 108 LEU A O 1
ATOM 1790 N N . GLU A 1 112 ? 9.946 29.468 0.758 1.00 37.39 109 GLU A N 1
ATOM 1791 C CA . GLU A 1 112 ? 9.478 30.678 1.437 1.00 37.83 109 GLU A CA 1
ATOM 1792 C C . GLU A 1 112 ? 8.221 31.223 0.793 1.00 34.57 109 GLU A C 1
ATOM 1793 O O . GLU A 1 112 ? 8.141 31.328 -0.438 1.00 34.17 109 GLU A O 1
ATOM 1805 N N . GLY A 1 113 ? 7.223 31.535 1.617 1.00 34.51 110 GLY A N 1
ATOM 1806 C CA . GLY A 1 113 ? 5.982 32.077 1.096 1.00 41.38 110 GLY A CA 1
ATOM 1807 C C . GLY A 1 113 ? 4.852 31.064 1.097 1.00 46.19 110 GLY A C 1
ATOM 1808 O O . GLY A 1 113 ? 3.688 31.446 1.145 1.00 48.01 110 GLY A O 1
ATOM 1812 N N . HIS A 1 114 ? 5.192 29.779 1.031 1.00 44.99 111 HIS A N 1
ATOM 1813 C CA . HIS A 1 114 ? 4.196 28.712 1.131 1.00 43.25 111 HIS A CA 1
ATOM 1814 C C . HIS A 1 114 ? 4.057 28.249 2.565 1.00 40.93 111 HIS A C 1
ATOM 1815 O O . HIS A 1 114 ? 4.987 28.365 3.372 1.00 41.52 111 HIS A O 1
ATOM 1828 N N . PRO A 1 115 ? 2.874 27.735 2.897 1.00 42.67 112 PRO A N 1
ATOM 1829 C CA . PRO A 1 115 ? 2.646 27.225 4.248 1.00 44.73 112 PRO A CA 1
ATOM 1830 C C . PRO A 1 115 ? 3.655 26.158 4.627 1.00 42.90 112 PRO A C 1
ATOM 1831 O O . PRO A 1 115 ? 4.236 25.515 3.754 1.00 41.33 112 PRO A O 1
ATOM 1842 N N . PRO A 1 116 ? 3.894 25.991 5.920 1.00 43.52 113 PRO A N 1
ATOM 1843 C CA . PRO A 1 116 ? 4.851 24.949 6.304 1.00 47.81 113 PRO A CA 1
ATOM 1844 C C . PRO A 1 116 ? 4.383 23.567 5.843 1.00 37.66 113 PRO A C 1
ATOM 1845 O O . PRO A 1 116 ? 3.199 23.352 5.623 1.00 35.33 113 PRO A O 1
ATOM 1856 N N . VAL A 1 117 ? 5.331 22.676 5.609 1.00 34.69 114 VAL A N 1
ATOM 1857 C CA . VAL A 1 117 ? 5.005 21.307 5.246 1.00 38.48 114 VAL A CA 1
ATOM 1858 C C . VAL A 1 117 ? 4.528 20.579 6.496 1.00 36.95 114 VAL A C 1
ATOM 1859 O O . VAL A 1 117 ? 5.165 20.638 7.553 1.00 35.21 114 VAL A O 1
ATOM 1872 N N . ASN A 1 118 ? 3.398 19.895 6.368 1.00 36.31 115 ASN A N 1
ATOM 1873 C CA . ASN A 1 118 ? 2.987 18.899 7.370 1.00 42.47 115 ASN A CA 1
ATOM 1874 C C . ASN A 1 118 ? 2.523 17.662 6.606 1.00 39.12 115 ASN A C 1
ATOM 1875 O O . ASN A 1 118 ? 1.430 17.642 6.068 1.00 30.99 115 ASN A O 1
ATOM 1886 N N . HIS A 1 119 ? 3.383 16.657 6.492 1.00 34.19 116 HIS A N 1
ATOM 1887 C CA . HIS A 1 119 ? 3.087 15.554 5.593 1.00 32.76 116 HIS A CA 1
ATOM 1888 C C . HIS A 1 119 ? 2.930 14.260 6.382 1.00 31.46 116 HIS A C 1
ATOM 1889 O O . HIS A 1 119 ? 3.643 14.006 7.370 1.00 24.82 116 HIS A O 1
ATOM 1902 N N . LEU A 1 120 ? 2.004 13.437 5.899 1.00 28.23 117 LEU A N 1
ATOM 1903 C CA . LEU A 1 120 ? 1.702 12.180 6.544 1.00 31.25 117 LEU A CA 1
ATOM 1904 C C . LEU A 1 120 ? 1.613 11.089 5.529 1.00 27.29 117 LEU A C 1
ATOM 1905 O O . LEU A 1 120 ? 1.003 11.234 4.472 1.00 30.50 117 LEU A O 1
ATOM 1921 N N . ARG A 1 121 ? 2.305 9.997 5.834 1.00 31.82 118 ARG A N 1
ATOM 1922 C CA . ARG A 1 121 ? 2.382 8.858 4.950 1.00 30.32 118 ARG A CA 1
ATOM 1923 C C . ARG A 1 121 ? 2.068 7.574 5.750 1.00 38.45 118 ARG A C 1
ATOM 1924 O O . ARG A 1 121 ? 2.839 7.168 6.630 1.00 26.88 118 ARG A O 1
ATOM 1945 N N . CYS A 1 122 ? 0.963 6.922 5.404 1.00 33.75 119 CYS A N 1
ATOM 1946 C CA . CYS A 1 122 ? 0.514 5.728 6.133 1.00 38.22 119 CYS A CA 1
ATOM 1947 C C . CYS A 1 122 ? 1.027 4.488 5.453 1.00 34.70 119 CYS A C 1
ATOM 1948 O O . CYS A 1 122 ? 1.037 4.404 4.248 1.00 35.21 119 CYS A O 1
ATOM 1956 N N . GLU A 1 123 ? 1.541 3.559 6.244 1.00 38.72 120 GLU A N 1
ATOM 1957 C CA . GLU A 1 123 ? 2.051 2.286 5.725 1.00 36.00 120 GLU A CA 1
ATOM 1958 C C . GLU A 1 123 ? 1.424 1.133 6.520 1.00 33.48 120 GLU A C 1
ATOM 1959 O O . GLU A 1 123 ? 1.257 1.213 7.743 1.00 32.38 120 GLU A O 1
ATOM 1971 N N . LYS A 1 124 ? 1.037 0.084 5.823 1.00 41.28 121 LYS A N 1
ATOM 1972 C CA . LYS A 1 124 ? 0.533 -1.123 6.472 1.00 39.51 121 LYS A CA 1
ATOM 1973 C C . LYS A 1 124 ? 1.574 -2.225 6.371 1.00 38.82 121 LYS A C 1
ATOM 1974 O O . LYS A 1 124 ? 2.057 -2.531 5.277 1.00 34.53 121 LYS A O 1
ATOM 1993 N N . LEU A 1 125 ? 1.913 -2.822 7.507 1.00 32.50 122 LEU A N 1
ATOM 1994 C CA . LEU A 1 125 ? 2.775 -4.001 7.505 1.00 38.79 122 LEU A CA 1
ATOM 1995 C C . LEU A 1 125 ? 1.993 -5.281 7.761 1.00 40.45 122 LEU A C 1
ATOM 1996 O O . LEU A 1 125 ? 1.192 -5.339 8.706 1.00 34.22 122 LEU A O 1
ATOM 2012 N N . THR A 1 126 ? 2.272 -6.314 6.976 1.00 34.73 123 THR A N 1
ATOM 2013 C CA . THR A 1 126 ? 1.592 -7.586 7.146 1.00 37.71 123 THR A CA 1
ATOM 2014 C C . THR A 1 126 ? 2.591 -8.693 7.486 1.00 34.81 123 THR A C 1
ATOM 2015 O O . THR A 1 126 ? 3.570 -8.894 6.795 1.00 37.94 123 THR A O 1
ATOM 2026 N N . PHE A 1 127 ? 2.319 -9.402 8.573 1.00 31.32 124 PHE A N 1
ATOM 2027 C CA . PHE A 1 127 ? 3.128 -10.527 9.004 1.00 33.41 124 PHE A CA 1
ATOM 2028 C C . PHE A 1 127 ? 2.301 -11.807 8.987 1.00 35.47 124 PHE A C 1
ATOM 2029 O O . PHE A 1 127 ? 1.347 -11.945 9.751 1.00 32.63 124 PHE A O 1
ATOM 2046 N N . ASN A 1 128 ? 2.678 -12.735 8.123 1.00 37.31 125 ASN A N 1
ATOM 2047 C CA . ASN A 1 128 ? 2.042 -14.048 8.057 1.00 39.01 125 ASN A CA 1
ATOM 2048 C C . ASN A 1 128 ? 2.685 -15.007 9.035 1.00 38.45 125 ASN A C 1
ATOM 2049 O O . ASN A 1 128 ? 3.911 -15.108 9.092 1.00 38.49 125 ASN A O 1
ATOM 2060 N N . ASN A 1 129 ? 1.844 -15.659 9.835 1.00 37.37 126 ASN A N 1
ATOM 2061 C CA . ASN A 1 129 ? 2.277 -16.670 10.776 1.00 34.20 126 ASN A CA 1
ATOM 2062 C C . ASN A 1 129 ? 3.497 -16.322 11.543 1.00 36.88 126 ASN A C 1
ATOM 2063 O O . ASN A 1 129 ? 4.442 -17.109 11.538 1.00 35.96 126 ASN A O 1
ATOM 2074 N N . PRO A 1 130 ? 3.504 -15.138 12.188 1.00 35.49 127 PRO A N 1
ATOM 2075 C CA . PRO A 1 130 ? 4.629 -14.840 13.070 1.00 31.10 127 PRO A CA 1
ATOM 2076 C C . PRO A 1 130 ? 4.763 -15.884 14.180 1.00 34.63 127 PRO A C 1
ATOM 2077 O O . PRO A 1 130 ? 3.823 -16.621 14.435 1.00 36.06 127 PRO A O 1
ATOM 2088 N N . THR A 1 131 ? 5.921 -15.918 14.826 1.00 37.07 128 THR A N 1
ATOM 2089 C CA . THR A 1 131 ? 6.138 -16.721 16.006 1.00 39.01 128 THR A CA 1
ATOM 2090 C C . THR A 1 131 ? 5.220 -16.213 17.067 1.00 38.15 128 THR A C 1
ATOM 2091 O O . THR A 1 131 ? 4.765 -15.070 16.992 1.00 37.02 128 THR A O 1
ATOM 2102 N N . GLU A 1 132 ? 4.980 -17.048 18.073 1.00 34.00 129 GLU A N 1
ATOM 2103 C CA . GLU A 1 132 ? 4.092 -16.684 19.164 1.00 42.04 129 GLU A CA 1
ATOM 2104 C C . GLU A 1 132 ? 4.674 -15.512 19.932 1.00 38.27 129 GLU A C 1
ATOM 2105 O O . GLU A 1 132 ? 3.944 -14.640 20.390 1.00 40.88 129 GLU A O 1
ATOM 2117 N N . ASP A 1 133 ? 5.990 -15.508 20.097 1.00 37.95 130 ASP A N 1
ATOM 2118 C CA . ASP A 1 133 ? 6.678 -14.394 20.742 1.00 44.68 130 ASP A CA 1
ATOM 2119 C C . ASP A 1 133 ? 6.433 -13.073 19.986 1.00 37.90 130 ASP A C 1
ATOM 2120 O O . ASP A 1 133 ? 6.073 -12.054 20.605 1.00 39.82 130 ASP A O 1
ATOM 2129 N N . PHE A 1 134 ? 6.638 -13.084 18.667 1.00 36.03 131 PHE A N 1
ATOM 2130 C CA . PHE A 1 134 ? 6.493 -11.853 17.893 1.00 39.75 131 PHE A CA 1
ATOM 2131 C C . PHE A 1 134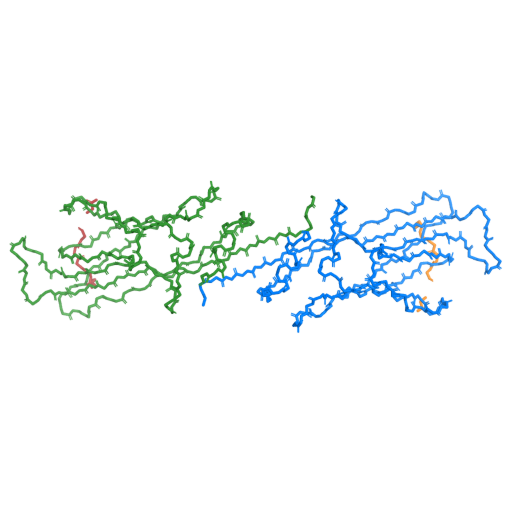 ? 5.033 -11.458 17.781 1.00 36.95 131 PHE A C 1
ATOM 2132 O O . PHE A 1 134 ? 4.676 -10.277 17.930 1.00 32.03 131 PHE A O 1
ATOM 2149 N N . ARG A 1 135 ? 4.181 -12.458 17.590 1.00 35.14 132 ARG A N 1
ATOM 2150 C CA . ARG A 1 135 ? 2.749 -12.210 17.535 1.00 31.87 132 ARG A CA 1
ATOM 2151 C C . ARG A 1 135 ? 2.267 -11.510 18.793 1.00 36.08 132 ARG A C 1
ATOM 2152 O O . ARG A 1 135 ? 1.483 -10.541 18.707 1.00 28.65 132 ARG A O 1
ATOM 2173 N N . ARG A 1 136 ? 2.720 -11.988 19.956 1.00 32.81 133 ARG A N 1
ATOM 2174 C CA . ARG A 1 136 ? 2.328 -11.363 21.211 1.00 33.73 133 ARG A CA 1
ATOM 2175 C C . ARG A 1 136 ? 2.709 -9.864 21.205 1.00 34.44 133 ARG A C 1
ATOM 2176 O O . ARG A 1 136 ? 1.946 -8.988 21.674 1.00 29.31 133 ARG A O 1
ATOM 2197 N N . LYS A 1 137 ? 3.883 -9.558 20.666 1.00 34.26 134 LYS A N 1
ATOM 2198 C CA . LYS A 1 137 ? 4.336 -8.162 20.655 1.00 38.08 134 LYS A CA 1
ATOM 2199 C C . LYS A 1 137 ? 3.503 -7.336 19.685 1.00 33.58 134 LYS A C 1
ATOM 2200 O O . LYS A 1 137 ? 3.071 -6.232 20.017 1.00 33.84 134 LYS A O 1
ATOM 2219 N N . LEU A 1 138 ? 3.260 -7.870 18.489 1.00 30.57 135 LEU A N 1
ATOM 2220 C CA . LEU A 1 138 ? 2.520 -7.113 17.496 1.00 31.74 135 LEU A CA 1
ATOM 2221 C C . LEU A 1 138 ? 1.141 -6.735 18.023 1.00 35.12 135 LEU A C 1
ATOM 2222 O O . LEU A 1 138 ? 0.672 -5.607 17.835 1.00 28.55 135 LEU A O 1
ATOM 2238 N N . LEU A 1 139 ? 0.493 -7.675 18.701 1.00 32.90 136 LEU A N 1
ATOM 2239 C CA . LEU A 1 139 ? -0.886 -7.475 19.079 1.00 38.74 136 LEU A CA 1
ATOM 2240 C C . LEU A 1 139 ? -1.036 -6.640 20.344 1.00 38.99 136 LEU A C 1
ATOM 2241 O O . LEU A 1 139 ? -2.143 -6.282 20.710 1.00 38.25 136 LEU A O 1
ATOM 2257 N N . LYS A 1 140 ? 0.065 -6.303 20.998 1.00 41.53 137 LYS A N 1
ATOM 2258 C CA . LYS A 1 140 ? 0.006 -5.278 22.048 1.00 47.85 137 LYS A CA 1
ATOM 2259 C C . LYS A 1 140 ? -0.112 -3.863 21.453 1.00 47.86 137 LYS A C 1
ATOM 2260 O O . LYS A 1 140 ? -0.666 -2.975 22.091 1.00 51.51 137 LYS A O 1
ATOM 2279 N N . ALA A 1 141 ? 0.395 -3.670 20.228 1.00 45.03 138 ALA A N 1
ATOM 2280 C CA . ALA A 1 141 ? 0.350 -2.370 19.552 1.00 45.62 138 ALA A CA 1
ATOM 2281 C C . ALA A 1 141 ? -1.020 -1.982 19.009 1.00 52.81 138 ALA A C 1
ATOM 2282 O O . ALA A 1 141 ? -1.833 -2.823 18.640 1.00 49.10 138 ALA A O 1
ATOM 2290 N N . THR B 2 3 ? 5.976 24.655 -9.095 1.00 60.08 3 THR B N 1
ATOM 2291 C CA . THR B 2 3 ? 6.219 23.795 -7.941 1.00 52.96 3 THR B CA 1
ATOM 2292 C C . THR B 2 3 ? 6.423 24.612 -6.658 1.00 51.59 3 THR B C 1
ATOM 2293 O O . THR B 2 3 ? 6.988 25.714 -6.669 1.00 51.11 3 THR B O 1
ATOM 2303 N N . LYS B 2 4 ? 5.945 24.056 -5.549 1.00 38.78 4 LYS B N 1
ATOM 2304 C CA . LYS B 2 4 ? 6.101 24.669 -4.246 1.00 43.11 4 LYS B CA 1
ATOM 2305 C C . LYS B 2 4 ? 7.464 24.347 -3.618 1.00 34.19 4 LYS B C 1
ATOM 2306 O O . LYS B 2 4 ? 7.850 24.917 -2.591 1.00 30.59 4 LYS B O 1
ATOM 2325 N N . GLN B 2 5 ? 8.175 23.401 -4.210 1.00 32.72 5 GLN B N 1
ATOM 2326 C CA . GLN B 2 5 ? 9.325 22.800 -3.547 1.00 32.99 5 GLN B CA 1
ATOM 2327 C C . GLN B 2 5 ? 10.584 23.605 -3.733 1.00 29.31 5 GLN B C 1
ATOM 2328 O O . GLN B 2 5 ? 10.783 24.247 -4.753 1.00 27.13 5 GLN B O 1
ATOM 2342 N N . THR B 2 6 ? 11.429 23.538 -2.722 1.00 29.91 6 THR B N 1
ATOM 2343 C CA . THR B 2 6 ? 12.760 24.037 -2.797 1.00 28.83 6 THR B CA 1
ATOM 2344 C C . THR B 2 6 ? 13.576 23.149 -3.734 1.00 31.48 6 THR B C 1
ATOM 2345 O O . THR B 2 6 ? 13.112 22.105 -4.222 1.00 26.23 6 THR B O 1
ATOM 2356 N N . ALA B 2 7 ? 14.816 23.556 -3.952 1.00 26.16 7 ALA B N 1
ATOM 2357 C CA . ALA B 2 7 ? 15.783 22.708 -4.621 1.00 27.62 7 ALA B CA 1
ATOM 2358 C C . ALA B 2 7 ? 15.985 21.438 -3.816 1.00 25.32 7 ALA B C 1
ATOM 2359 O O . ALA B 2 7 ? 15.710 21.421 -2.624 1.00 24.19 7 ALA B O 1
ATOM 2366 N N . ARG B 2 8 ? 16.540 20.410 -4.464 1.00 25.74 8 ARG B N 1
ATOM 2367 C CA . ARG B 2 8 ? 16.831 19.143 -3.810 1.00 31.28 8 ARG B CA 1
ATOM 2368 C C . ARG B 2 8 ? 18.292 18.867 -3.885 1.00 27.99 8 ARG B C 1
ATOM 2369 O O . ARG B 2 8 ? 18.936 19.387 -4.759 1.00 24.47 8 ARG B O 1
ATOM 2415 N N . SER B 2 10 ? 21.380 15.549 -3.572 1.00 43.09 10 SER B N 1
ATOM 2416 C CA . SER B 2 10 ? 21.492 14.079 -3.684 1.00 59.36 10 SER B CA 1
ATOM 2417 C C . SER B 2 10 ? 22.904 13.535 -3.469 1.00 60.40 10 SER B C 1
ATOM 2418 O O . SER B 2 10 ? 23.902 14.243 -3.655 1.00 58.72 10 SER B O 1
ATOM 2426 N N . THR B 2 11 ? 22.970 12.267 -3.060 1.00 57.62 11 THR B N 1
ATOM 2427 N N . HIS C 1 3 ? -7.183 3.322 18.076 1.00 70.51 0 HIS C N 1
ATOM 2428 C CA . HIS C 1 3 ? -6.461 3.291 19.389 1.00 86.00 0 HIS C CA 1
ATOM 2429 C C . HIS C 1 3 ? -5.419 2.148 19.411 1.00 82.00 0 HIS C C 1
ATOM 2430 O O . HIS C 1 3 ? -4.517 2.113 20.276 1.00 66.72 0 HIS C O 1
ATOM 2443 N N . MET C 1 4 ? -5.546 1.226 18.447 1.00 75.33 1 MET C N 1
ATOM 2444 C CA . MET C 1 4 ? -4.649 0.082 18.328 1.00 59.29 1 MET C CA 1
ATOM 2445 C C . MET C 1 4 ? -4.080 -0.021 16.917 1.00 49.76 1 MET C C 1
ATOM 2446 O O . MET C 1 4 ? -4.813 -0.028 15.939 1.00 56.22 1 MET C O 1
ATOM 2460 N N . ALA C 1 5 ? -2.762 -0.104 16.821 1.00 47.32 2 ALA C N 1
ATOM 2461 C CA . ALA C 1 5 ? -2.087 -0.116 15.528 1.00 51.98 2 ALA C CA 1
ATOM 2462 C C . ALA C 1 5 ? -2.260 -1.457 14.817 1.00 54.81 2 ALA C C 1
ATOM 2463 O O . ALA C 1 5 ? -2.074 -1.544 13.600 1.00 50.43 2 ALA C O 1
ATOM 2470 N N . SER C 1 6 ? -2.598 -2.497 15.574 1.00 49.08 3 SER C N 1
ATOM 2471 C CA . SER C 1 6 ? -2.531 -3.853 15.053 1.00 46.95 3 SER C CA 1
ATOM 2472 C C . SER C 1 6 ? -3.916 -4.443 14.834 1.00 41.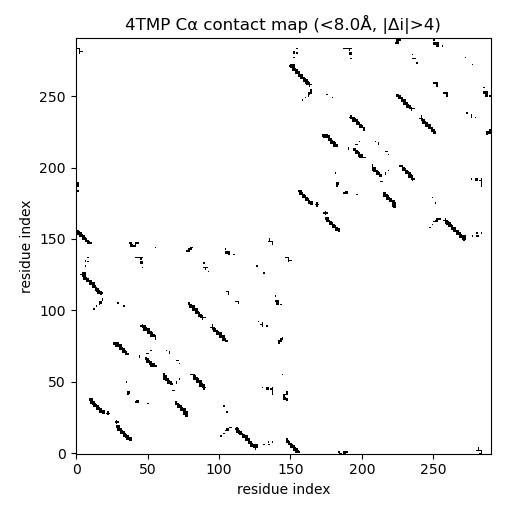99 3 SER C C 1
ATOM 2473 O O . SER C 1 6 ? -4.878 -4.077 15.505 1.00 40.46 3 SER C O 1
ATOM 2481 N N . SER C 1 7 ? -4.001 -5.327 13.848 1.00 37.01 4 SER C N 1
ATOM 2482 C CA . SER C 1 7 ? -5.180 -6.132 13.603 1.00 36.49 4 SER C CA 1
ATOM 2483 C C . SER C 1 7 ? -4.760 -7.549 13.204 1.00 37.73 4 SER C C 1
ATOM 2484 O O . SER C 1 7 ? -3.593 -7.807 12.940 1.00 37.46 4 SER C O 1
ATOM 2492 N N . CYS C 1 8 ? -5.746 -8.437 13.137 1.00 36.89 5 CYS C N 1
ATOM 2493 C CA . CYS C 1 8 ? -5.549 -9.866 13.153 1.00 37.00 5 CYS C CA 1
ATOM 2494 C C . CYS C 1 8 ? -6.602 -10.573 12.343 1.00 36.97 5 CYS C C 1
ATOM 2495 O O . CYS C 1 8 ? -7.778 -10.330 12.539 1.00 36.14 5 CYS C O 1
ATOM 2503 N N . ALA C 1 9 ? -6.196 -11.473 11.463 1.00 34.35 6 ALA C N 1
ATOM 2504 C CA . ALA C 1 9 ? -7.134 -12.431 10.899 1.00 34.27 6 ALA C CA 1
ATOM 2505 C C . ALA C 1 9 ? -6.615 -13.838 11.164 1.00 34.55 6 ALA C C 1
ATOM 2506 O O . ALA C 1 9 ? -5.460 -14.159 10.844 1.00 32.90 6 ALA C O 1
ATOM 2513 N N . VAL C 1 10 ? -7.468 -14.695 11.725 1.00 33.13 7 VAL C N 1
ATOM 2514 C CA . VAL C 1 10 ? -7.046 -16.045 11.942 1.00 30.02 7 VAL C CA 1
ATOM 2515 C C . VAL C 1 10 ? -7.873 -17.006 11.104 1.00 32.03 7 VAL C C 1
ATOM 2516 O O . VAL C 1 10 ? -9.063 -16.809 10.902 1.00 33.39 7 VAL C O 1
ATOM 2529 N N . GLN C 1 11 ? -7.197 -18.030 10.603 1.00 33.86 8 GLN C N 1
ATOM 2530 C CA . GLN C 1 11 ? -7.820 -19.084 9.814 1.00 36.76 8 GLN C CA 1
ATOM 2531 C C . GLN C 1 11 ? -7.725 -20.375 10.528 1.00 35.22 8 GLN C C 1
ATOM 2532 O O . GLN C 1 11 ? -6.674 -20.679 11.104 1.00 31.38 8 GLN C O 1
ATOM 2546 N N . VAL C 1 12 ? -8.818 -21.137 10.512 1.00 32.67 9 VAL C N 1
ATOM 2547 C CA . VAL C 1 12 ? -8.756 -22.488 11.008 1.00 35.67 9 VAL C CA 1
ATOM 2548 C C . VAL C 1 12 ? -9.271 -23.432 9.946 1.00 33.91 9 VAL C C 1
ATOM 2549 O O . VAL C 1 12 ? -10.141 -23.079 9.161 1.00 36.39 9 VAL C O 1
ATOM 2562 N N . LYS C 1 13 ? -8.730 -24.640 9.952 1.00 37.43 10 LYS C N 1
ATOM 2563 C CA . LYS C 1 13 ? -9.117 -25.661 9.001 1.00 39.45 10 LYS C CA 1
ATOM 2564 C C . LYS C 1 13 ? -10.005 -26.677 9.675 1.00 30.88 10 LYS C C 1
ATOM 2565 O O . LYS C 1 13 ? -9.687 -27.151 10.746 1.00 34.59 10 LYS C O 1
ATOM 2584 N N . LEU C 1 14 ? -11.142 -26.977 9.058 1.00 26.62 11 LEU C N 1
ATOM 2585 C CA . LEU C 1 14 ? -11.953 -28.110 9.484 1.00 27.55 11 LEU C CA 1
ATOM 2586 C C . LEU C 1 14 ? -12.012 -29.137 8.377 1.00 25.89 11 LEU C C 1
ATOM 2587 O O . LEU C 1 14 ? -11.938 -28.811 7.181 1.00 30.31 11 LEU C O 1
ATOM 2603 N N . GLU C 1 15 ? -12.186 -30.384 8.780 1.00 31.32 12 GLU C N 1
ATOM 2604 C CA . GLU C 1 15 ? -12.453 -31.445 7.834 1.00 27.91 12 GLU C CA 1
ATOM 2605 C C . GLU C 1 15 ? -13.799 -32.054 8.199 1.00 28.97 12 GLU C C 1
ATOM 2606 O O . GLU C 1 15 ? -14.009 -32.461 9.325 1.00 25.06 12 GLU C O 1
ATOM 2618 N N . LEU C 1 16 ? -14.687 -32.100 7.219 1.00 28.42 13 LEU C N 1
ATOM 2619 C CA . LEU C 1 16 ? -15.925 -32.842 7.295 1.00 29.99 13 LEU C CA 1
ATOM 2620 C C . LEU C 1 16 ? -15.790 -34.087 6.435 1.00 31.93 13 LEU C C 1
ATOM 2621 O O . LEU C 1 16 ? -15.164 -34.058 5.399 1.00 35.03 13 LEU C O 1
ATOM 2637 N N . GLY C 1 17 ? -16.394 -35.175 6.855 1.00 25.98 14 GLY C N 1
ATOM 2638 C CA . GLY C 1 17 ? -16.339 -36.360 6.055 1.00 30.15 14 GLY C CA 1
ATOM 2639 C C . GLY C 1 17 ? -17.282 -37.440 6.533 1.00 23.46 14 GLY C C 1
ATOM 2640 O O . GLY C 1 17 ? -17.958 -37.313 7.562 1.00 25.84 14 GLY C O 1
ATOM 2644 N N . HIS C 1 18 ? -17.346 -38.491 5.745 1.00 21.33 15 HIS C N 1
ATOM 2645 C CA . HIS C 1 18 ? -18.148 -39.647 6.098 1.00 27.59 15 HIS C CA 1
ATOM 2646 C C . HIS C 1 18 ? -17.661 -40.920 5.400 1.00 29.60 15 HIS C C 1
ATOM 2647 O O . HIS C 1 18 ? -16.956 -40.858 4.394 1.00 26.51 15 HIS C O 1
ATOM 2660 N N . ARG C 1 19 ? -17.956 -42.051 6.037 1.00 27.26 16 ARG C N 1
ATOM 2661 C CA . ARG C 1 19 ? -17.727 -43.371 5.480 1.00 31.88 16 ARG C CA 1
ATOM 2662 C C . ARG C 1 19 ? -19.065 -44.088 5.472 1.00 33.13 16 ARG C C 1
ATOM 2663 O O . ARG C 1 19 ? -19.907 -43.912 6.372 1.00 31.42 16 ARG C O 1
ATOM 2684 N N . ALA C 1 20 ? -19.259 -44.886 4.436 1.00 29.24 17 ALA C N 1
ATOM 2685 C CA . ALA C 1 20 ? -20.496 -45.640 4.264 1.00 36.22 17 ALA C CA 1
ATOM 2686 C C . ALA C 1 20 ? -20.217 -46.935 3.532 1.00 33.82 17 ALA C C 1
ATOM 2687 O O . ALA C 1 20 ? -19.600 -46.913 2.466 1.00 29.18 17 ALA C O 1
ATOM 2694 N N . GLN C 1 21 ? -20.646 -48.057 4.104 1.00 31.55 18 GLN C N 1
ATOM 2695 C CA . GLN C 1 21 ? -20.647 -49.306 3.339 1.00 43.86 18 GLN C CA 1
ATOM 2696 C C . GLN C 1 21 ? -21.897 -50.200 3.501 1.00 35.46 18 GLN C C 1
ATOM 2697 O O . GLN C 1 21 ? -22.645 -50.141 4.486 1.00 32.75 18 GLN C O 1
ATOM 2711 N N . VAL C 1 22 ? -22.078 -51.066 2.523 1.00 37.68 19 VAL C N 1
ATOM 2712 C CA . VAL C 1 22 ? -23.180 -51.995 2.541 1.00 38.93 19 VAL C CA 1
ATOM 2713 C C . VAL C 1 22 ? -22.950 -53.037 3.623 1.00 33.41 19 VAL C C 1
ATOM 2714 O O . VAL C 1 22 ? -21.829 -53.523 3.812 1.00 37.80 19 VAL C O 1
ATOM 2727 N N . ARG C 1 23 ? -24.002 -53.294 4.389 1.00 37.07 20 ARG C N 1
ATOM 2728 C CA . ARG C 1 23 ? -24.003 -54.338 5.421 1.00 43.58 20 ARG C CA 1
ATOM 2729 C C . ARG C 1 23 ? -24.012 -55.731 4.783 1.00 47.91 20 ARG C C 1
ATOM 2730 O O . ARG C 1 23 ? -24.580 -55.903 3.703 1.00 42.48 20 ARG C O 1
ATOM 2751 N N . LYS C 1 24 ? -23.414 -56.720 5.449 1.00 50.03 21 LYS C N 1
ATOM 2752 C CA . LYS C 1 24 ? -23.487 -58.097 4.951 1.00 54.21 21 LYS C CA 1
ATOM 2753 C C . LYS C 1 24 ? -24.950 -58.507 4.848 1.00 49.15 21 LYS C C 1
ATOM 2754 O O . LYS C 1 24 ? -25.371 -59.082 3.848 1.00 49.65 21 LYS C O 1
ATOM 2773 N N . LYS C 1 25 ? -25.722 -58.174 5.879 1.00 50.20 22 LYS C N 1
ATOM 2774 C CA . LYS C 1 25 ? -27.154 -58.388 5.851 1.00 54.05 22 LYS C CA 1
ATOM 2775 C C . LYS C 1 25 ? -27.883 -57.156 6.364 1.00 49.04 22 LYS C C 1
ATOM 2776 O O . LYS C 1 25 ? -27.448 -56.555 7.333 1.00 48.59 22 LYS C O 1
ATOM 2795 N N . PRO C 1 26 ? -29.004 -56.788 5.726 1.00 49.49 23 PRO C N 1
ATOM 2796 C CA . PRO C 1 26 ? -29.757 -55.628 6.218 1.00 50.56 23 PRO C CA 1
ATOM 2797 C C . PRO C 1 26 ? -30.247 -55.797 7.629 1.00 52.35 23 PRO C C 1
ATOM 2798 O O . PRO C 1 26 ? -30.300 -56.902 8.144 1.00 54.29 23 PRO C O 1
ATOM 2809 N N . THR C 1 27 ? -30.577 -54.680 8.260 1.00 49.35 24 THR C N 1
ATOM 2810 C CA . THR C 1 27 ? -31.063 -54.719 9.613 1.00 49.92 24 THR C CA 1
ATOM 2811 C C . THR C 1 27 ? -32.526 -55.114 9.570 1.00 55.11 24 THR C C 1
ATOM 2812 O O . THR C 1 27 ? -33.131 -55.255 8.505 1.00 48.71 24 THR C O 1
ATOM 2823 N N . VAL C 1 28 ? -33.092 -55.302 10.744 1.00 55.42 25 VAL C N 1
ATOM 2824 C CA . VAL C 1 28 ? -34.451 -55.774 10.827 1.00 60.95 25 VAL C CA 1
ATOM 2825 C C . VAL C 1 28 ? -35.360 -54.709 10.194 1.00 63.27 25 VAL C C 1
ATOM 2826 O O . VAL C 1 28 ? -36.310 -55.031 9.463 1.00 57.76 25 VAL C O 1
ATOM 2839 N N . GLU C 1 29 ? -35.023 -53.441 10.426 1.00 59.08 26 GLU C N 1
ATOM 2840 C CA . GLU C 1 29 ? -35.764 -52.321 9.839 1.00 53.88 26 GLU C CA 1
ATOM 2841 C C . GLU C 1 29 ? -35.643 -52.260 8.324 1.00 47.87 26 GLU C C 1
ATOM 2842 O O . GLU C 1 29 ? -36.390 -51.539 7.683 1.00 49.86 26 GLU C O 1
ATOM 2854 N N . GLY C 1 30 ? -34.684 -52.980 7.751 1.00 42.56 27 GLY C N 1
ATOM 2855 C CA . GLY C 1 30 ? -34.440 -52.879 6.330 1.00 44.67 27 GLY C CA 1
ATOM 2856 C C . GLY C 1 30 ? -33.297 -51.933 5.959 1.00 40.34 27 GLY C C 1
ATOM 2857 O O . GLY C 1 30 ? -33.085 -51.634 4.788 1.00 36.13 27 GLY C O 1
ATOM 2861 N N . PHE C 1 31 ? -32.528 -51.482 6.938 1.00 42.72 28 PHE C N 1
ATOM 2862 C CA . PHE C 1 31 ? -31.374 -50.618 6.642 1.00 39.06 28 PHE C CA 1
ATOM 2863 C C . PHE C 1 31 ? -30.247 -51.416 5.986 1.00 38.80 28 PHE C C 1
ATOM 2864 O O . PHE C 1 31 ? -29.812 -52.445 6.498 1.00 41.47 28 PHE C O 1
ATOM 2881 N N . THR C 1 32 ? -29.772 -50.913 4.858 1.00 38.29 29 THR C N 1
ATOM 2882 C CA . THR C 1 32 ? -28.788 -51.584 4.033 1.00 31.11 29 THR C CA 1
ATOM 2883 C C . THR C 1 32 ? -27.356 -51.138 4.247 1.00 32.92 29 THR C C 1
ATOM 2884 O O . THR C 1 32 ? -26.418 -51.827 3.827 1.00 36.02 29 THR C O 1
ATOM 2895 N N . HIS C 1 33 ? -27.165 -49.976 4.859 1.00 37.04 30 HIS C N 1
ATOM 2896 C CA . HIS C 1 33 ? -25.807 -49.430 5.013 1.00 32.19 30 HIS C CA 1
ATOM 2897 C C . HIS C 1 33 ? -25.488 -49.042 6.445 1.00 27.32 30 HIS C C 1
ATOM 2898 O O . HIS C 1 33 ? -26.365 -48.673 7.222 1.00 29.23 30 HIS C O 1
ATOM 2911 N N . ASP C 1 34 ? -24.205 -49.111 6.762 1.00 30.45 31 ASP C N 1
ATOM 2912 C CA . ASP C 1 34 ? -23.661 -48.545 7.977 1.00 31.78 31 ASP C CA 1
ATOM 2913 C C . ASP C 1 34 ? -22.871 -47.303 7.579 1.00 32.59 31 ASP C C 1
ATOM 2914 O O . ASP C 1 34 ? -22.085 -47.349 6.649 1.00 29.25 31 ASP C O 1
ATOM 2923 N N . TRP C 1 35 ? -23.060 -46.204 8.283 1.00 29.20 32 TRP C N 1
ATOM 2924 C CA . TRP C 1 35 ? -22.242 -45.055 7.998 1.00 31.73 32 TRP C CA 1
ATOM 2925 C C . TRP C 1 35 ? -21.841 -44.287 9.252 1.00 27.19 32 TRP C C 1
ATOM 2926 O O . TRP C 1 35 ? -22.373 -44.490 10.367 1.00 25.36 32 TRP C O 1
ATOM 2947 N N . MET C 1 36 ? -20.885 -43.400 9.038 1.00 26.88 33 MET C N 1
ATOM 2948 C CA . MET C 1 36 ? -20.315 -42.595 10.106 1.00 30.39 33 MET C CA 1
ATOM 2949 C C . MET C 1 36 ? -19.941 -41.238 9.500 1.00 28.66 33 MET C C 1
ATOM 2950 O O . MET C 1 36 ? -19.289 -41.165 8.476 1.00 24.89 33 MET C O 1
ATOM 2964 N N . VAL C 1 37 ? -20.428 -40.164 10.106 1.00 24.96 34 VAL C N 1
ATOM 2965 C CA . VAL C 1 37 ? -20.133 -38.827 9.625 1.00 22.88 34 VAL C CA 1
ATOM 2966 C C . VAL C 1 37 ? -19.356 -38.129 10.750 1.00 21.09 34 VAL C C 1
ATOM 2967 O O . VAL C 1 37 ? -19.584 -38.404 11.927 1.00 22.50 34 VAL C O 1
ATOM 2980 N N . PHE C 1 38 ? -18.450 -37.222 10.406 1.00 21.45 35 PHE C N 1
ATOM 2981 C CA . PHE C 1 38 ? -17.640 -36.605 11.439 1.00 20.99 35 PHE C CA 1
ATOM 2982 C C . PHE C 1 38 ? -17.186 -35.183 11.120 1.00 17.90 35 PHE C C 1
ATOM 2983 O O . PHE C 1 38 ? -17.150 -34.776 9.980 1.00 21.54 35 PHE C O 1
ATOM 3000 N N . VAL C 1 39 ? -16.818 -34.437 12.157 1.00 22.11 36 VAL C N 1
ATOM 3001 C CA . VAL C 1 39 ? -16.131 -33.166 11.972 1.00 24.81 36 VAL C CA 1
ATOM 3002 C C . VAL C 1 39 ? -14.845 -33.275 12.758 1.00 27.58 36 VAL C C 1
ATOM 3003 O O . VAL C 1 39 ? -14.861 -33.743 13.891 1.00 22.91 36 VAL C O 1
ATOM 3016 N N . ARG C 1 40 ? -13.728 -32.860 12.160 1.00 26.70 37 ARG C N 1
ATOM 3017 C CA . ARG C 1 40 ? -12.438 -32.931 12.852 1.00 27.26 37 ARG C CA 1
ATOM 3018 C C . ARG C 1 40 ? -11.497 -31.850 12.369 1.00 26.46 37 ARG C C 1
ATOM 3019 O O . ARG C 1 40 ? -11.750 -31.194 11.355 1.00 29.24 37 ARG C O 1
ATOM 3040 N N . GLY C 1 41 ? -10.395 -31.672 13.079 1.00 29.12 38 GLY C N 1
ATOM 3041 C CA . GLY C 1 41 ? -9.321 -30.827 12.582 1.00 34.75 38 GLY C CA 1
ATOM 3042 C C . GLY C 1 41 ? -8.377 -31.706 11.770 1.00 31.01 38 GLY C C 1
ATOM 3043 O O . GLY C 1 41 ? -8.361 -32.934 11.922 1.00 33.44 38 GLY C O 1
ATOM 3047 N N . PRO C 1 42 ? -7.601 -31.101 10.879 1.00 31.10 39 PRO C N 1
ATOM 3048 C CA . PRO C 1 42 ? -6.689 -31.954 10.091 1.00 39.06 39 PRO C CA 1
ATOM 3049 C C . PRO C 1 42 ? -5.539 -32.551 10.938 1.00 43.93 39 PRO C C 1
ATOM 3050 O O . PRO C 1 42 ? -5.110 -31.938 11.915 1.00 39.69 39 PRO C O 1
ATOM 3061 N N . GLU C 1 43 ? -5.098 -33.759 10.589 1.00 47.22 40 GLU C N 1
ATOM 3062 C CA . GLU C 1 43 ? -3.892 -34.332 11.166 1.00 48.53 40 GLU C CA 1
ATOM 3063 C C . GLU C 1 43 ? -3.964 -34.338 12.668 1.00 52.00 40 GLU C C 1
ATOM 3064 O O . GLU C 1 43 ? -3.029 -33.921 13.334 1.00 53.39 40 GLU C O 1
ATOM 3076 N N . HIS C 1 44 ? -5.109 -34.755 13.183 1.00 50.43 41 HIS C N 1
ATOM 3077 C CA . HIS C 1 44 ? -5.339 -34.880 14.613 1.00 54.06 41 HIS C CA 1
ATOM 3078 C C . HIS C 1 44 ? -5.178 -33.600 15.414 1.00 53.09 41 HIS C C 1
ATOM 3079 O O . HIS C 1 44 ? -4.955 -33.660 16.629 1.00 52.26 41 HIS C O 1
ATOM 3092 N N . SER C 1 45 ? -5.306 -32.444 14.764 1.00 47.55 42 SER C N 1
ATOM 3093 C CA . SER C 1 45 ? -5.309 -31.188 15.509 1.00 43.55 42 SER C CA 1
ATOM 3094 C C . SER C 1 45 ? -6.528 -31.126 16.436 1.00 39.11 42 SER C C 1
ATOM 3095 O O . SER C 1 45 ? -7.561 -31.726 16.169 1.00 36.70 42 SER C O 1
ATOM 3103 N N . ASN C 1 46 ? -6.405 -30.388 17.526 1.00 37.68 43 ASN C N 1
ATOM 3104 C CA . ASN C 1 46 ? -7.420 -30.407 18.548 1.00 38.26 43 ASN C CA 1
ATOM 3105 C C . ASN C 1 46 ? -8.369 -29.211 18.423 1.00 39.36 43 ASN C C 1
ATOM 3106 O O . ASN C 1 46 ? -8.112 -28.113 18.929 1.00 38.79 43 ASN C O 1
ATOM 3117 N N . ILE C 1 47 ? -9.485 -29.425 17.758 1.00 30.67 44 ILE C N 1
ATOM 3118 C CA . ILE C 1 47 ? -10.382 -28.325 17.505 1.00 29.20 44 ILE C CA 1
ATOM 3119 C C . ILE C 1 47 ? -11.255 -28.027 18.699 1.00 30.25 44 ILE C C 1
ATOM 3120 O O . ILE C 1 47 ? -11.926 -26.996 18.710 1.00 24.88 44 ILE C O 1
ATOM 3136 N N . GLN C 1 48 ? -11.243 -28.871 19.728 1.00 24.42 45 GLN C N 1
ATOM 3137 C CA . GLN C 1 48 ? -12.102 -28.578 20.862 1.00 32.63 45 GLN C CA 1
ATOM 3138 C C . GLN C 1 48 ? -11.638 -27.338 21.610 1.00 27.73 45 GLN C C 1
ATOM 3139 O O . GLN C 1 48 ? -12.413 -26.767 22.377 1.00 29.60 45 GLN C O 1
ATOM 3153 N N . HIS C 1 49 ? -10.395 -26.919 21.410 1.00 26.46 46 HIS C N 1
ATOM 3154 C CA . HIS C 1 49 ? -9.937 -25.633 21.936 1.00 29.22 46 HIS C CA 1
ATOM 3155 C C . HIS C 1 49 ? -10.868 -24.479 21.605 1.00 30.29 46 HIS C C 1
ATOM 3156 O O . HIS C 1 49 ? -11.067 -23.576 22.430 1.00 31.38 46 HIS C O 1
ATOM 3169 N N . PHE C 1 50 ? -11.434 -24.490 20.401 1.00 26.08 47 PHE C N 1
ATOM 3170 C CA . PHE C 1 50 ? -12.315 -23.401 19.998 1.00 28.63 47 PHE C CA 1
ATOM 3171 C C . PHE C 1 50 ? -13.728 -23.840 19.627 1.00 25.08 47 PHE C C 1
ATOM 3172 O O . PHE C 1 50 ? -14.588 -23.000 19.304 1.00 24.61 47 PHE C O 1
ATOM 3189 N N . VAL C 1 51 ? -13.977 -25.146 19.677 1.00 25.22 48 VAL C N 1
ATOM 3190 C CA . VAL C 1 51 ? -15.289 -25.679 19.318 1.00 24.28 48 VAL C CA 1
ATOM 3191 C C . VAL C 1 51 ? -16.053 -26.067 20.566 1.00 28.07 48 VAL C C 1
ATOM 3192 O O . VAL C 1 51 ? -15.614 -26.935 21.317 1.00 27.17 48 VAL C O 1
ATOM 3205 N N . GLU C 1 52 ? -17.191 -25.404 20.786 1.00 22.93 49 GLU C N 1
ATOM 3206 C CA . GLU C 1 52 ? -18.058 -25.740 21.904 1.00 27.21 49 GLU C CA 1
ATOM 3207 C C . GLU C 1 52 ? -18.819 -27.069 21.642 1.00 29.66 49 GLU C C 1
ATOM 3208 O O . GLU C 1 52 ? -18.865 -27.971 22.485 1.00 28.47 49 GLU C O 1
ATOM 3220 N N . LYS C 1 53 ? -19.432 -27.176 20.466 1.00 25.42 50 LYS C N 1
ATOM 3221 C CA . LYS C 1 53 ? -20.130 -28.382 20.113 1.00 24.44 50 LYS C CA 1
ATOM 3222 C C . LYS C 1 53 ? -20.403 -28.458 18.615 1.00 20.13 50 LYS C C 1
ATOM 3223 O O . LYS C 1 53 ? -20.355 -27.464 17.908 1.00 19.63 50 LYS C O 1
ATOM 3242 N N . VAL C 1 54 ? -20.699 -29.664 18.158 1.00 19.36 51 VAL C N 1
ATOM 3243 C CA . VAL C 1 54 ? -21.102 -29.885 16.799 1.00 19.67 51 VAL C CA 1
ATOM 3244 C C . VAL C 1 54 ? -22.464 -30.547 16.845 1.00 23.38 51 VAL C C 1
ATOM 3245 O O . VAL C 1 54 ? -22.677 -31.535 17.557 1.00 22.11 51 VAL C O 1
ATOM 3258 N N . VAL C 1 55 ? -23.392 -29.992 16.083 1.00 25.27 52 VAL C N 1
ATOM 3259 C CA . VAL C 1 55 ? -24.750 -30.522 15.994 1.00 22.32 52 VAL C CA 1
ATOM 3260 C C . VAL C 1 55 ? -24.987 -31.087 14.605 1.00 22.22 52 VAL C C 1
ATOM 3261 O O . VAL C 1 55 ? -24.800 -30.384 13.609 1.00 26.67 52 VAL C O 1
ATOM 3274 N N . PHE C 1 56 ? -25.388 -32.346 14.543 1.00 24.24 53 PHE C N 1
ATOM 3275 C CA . PHE C 1 56 ? -25.667 -32.998 13.286 1.00 18.72 53 PHE C CA 1
ATOM 3276 C C . PHE C 1 56 ? -27.163 -33.163 13.158 1.00 22.06 53 PHE C C 1
ATOM 3277 O O . PHE C 1 56 ? -27.796 -33.871 13.955 1.00 24.48 53 PHE C O 1
ATOM 3294 N N . HIS C 1 57 ? -27.713 -32.567 12.117 1.00 25.02 54 HIS C N 1
ATOM 3295 C CA . HIS C 1 57 ? -29.151 -32.526 11.930 1.00 24.32 54 HIS C CA 1
ATOM 3296 C C . HIS C 1 57 ? -29.532 -33.615 10.964 1.00 26.33 54 HIS C C 1
ATOM 3297 O O . HIS C 1 57 ? -29.483 -33.415 9.751 1.00 28.45 54 HIS C O 1
ATOM 3310 N N . LEU C 1 58 ? -29.892 -34.769 11.519 1.00 24.88 55 LEU C N 1
ATOM 3311 C CA . LEU C 1 58 ? -30.256 -35.968 10.766 1.00 29.10 55 LEU C CA 1
ATOM 3312 C C . LEU C 1 58 ? -31.642 -35.856 10.124 1.00 31.58 55 LEU C C 1
ATOM 3313 O O . LEU C 1 58 ? -32.488 -35.091 10.586 1.00 28.66 55 LEU C O 1
ATOM 3329 N N . HIS C 1 59 ? -31.843 -36.606 9.046 1.00 31.14 56 HIS C N 1
ATOM 3330 C CA . HIS C 1 59 ? -33.143 -36.732 8.395 1.00 32.58 56 HIS C CA 1
ATOM 3331 C C . HIS C 1 59 ? -34.190 -37.155 9.415 1.00 32.73 56 HIS C C 1
ATOM 3332 O O . HIS C 1 59 ? -33.902 -37.992 10.296 1.00 31.29 56 HIS C O 1
ATOM 3345 N N . GLU C 1 60 ? -35.386 -36.582 9.275 1.00 40.57 57 GLU C N 1
ATOM 3346 C CA . GLU C 1 60 ? -36.534 -36.838 10.164 1.00 40.86 57 GLU C CA 1
ATOM 3347 C C . GLU C 1 60 ? -36.811 -38.290 10.556 1.00 38.63 57 GLU C C 1
ATOM 3348 O O . GLU C 1 60 ? -37.303 -38.546 11.665 1.00 41.71 57 GLU C O 1
ATOM 3360 N N . SER C 1 61 ? -36.479 -39.227 9.670 1.00 35.78 58 SER C N 1
ATOM 3361 C CA . SER C 1 61 ? -36.747 -40.637 9.886 1.00 32.15 58 SER C CA 1
ATOM 3362 C C . SER C 1 61 ? -35.861 -41.262 10.912 1.00 40.42 58 SER C C 1
ATOM 3363 O O . SER C 1 61 ? -36.059 -42.450 11.266 1.00 44.05 58 SER C O 1
ATOM 3371 N N . PHE C 1 62 ? -34.846 -40.542 11.369 1.00 36.26 59 PHE C N 1
ATOM 3372 C CA . PHE C 1 62 ? -34.058 -41.114 12.451 1.00 35.76 59 PHE C CA 1
ATOM 3373 C C . PHE C 1 62 ? -34.673 -40.668 13.779 1.00 41.05 59 PHE C C 1
ATOM 3374 O O . PHE C 1 62 ? -35.163 -39.543 13.892 1.00 41.69 59 PHE C O 1
ATOM 3391 N N . PRO C 1 63 ? -34.637 -41.545 14.796 1.00 38.23 60 PRO C N 1
ATOM 3392 C CA . PRO C 1 63 ? -35.006 -41.096 16.139 1.00 41.93 60 PRO C CA 1
ATOM 3393 C C . PRO C 1 63 ? -34.024 -40.057 16.682 1.00 40.08 60 PRO C C 1
ATOM 3394 O O . PRO C 1 63 ? -32.811 -40.167 16.474 1.00 40.35 60 PRO C O 1
ATOM 3405 N N . ARG C 1 64 ? -34.570 -39.081 17.393 1.00 41.50 61 ARG C N 1
ATOM 3406 C CA . ARG C 1 64 ? -33.802 -38.023 18.017 1.00 43.19 61 ARG C CA 1
ATOM 3407 C C . ARG C 1 64 ? -32.817 -37.461 16.996 1.00 42.49 61 ARG C C 1
ATOM 3408 O O . ARG C 1 64 ? -31.622 -37.602 17.140 1.00 36.95 61 ARG C O 1
ATOM 3429 N N . PRO C 1 65 ? -33.345 -36.848 15.937 1.00 36.76 62 PRO C N 1
ATOM 3430 C CA . PRO C 1 65 ? -32.571 -36.526 14.753 1.00 36.23 62 PRO C CA 1
ATOM 3431 C C . PRO C 1 65 ? -31.505 -35.456 14.992 1.00 33.18 62 PRO C C 1
ATOM 3432 O O . PRO C 1 65 ? -30.498 -35.457 14.289 1.00 28.74 62 PRO C O 1
ATOM 3443 N N . LYS C 1 66 ? -31.709 -34.580 15.963 1.00 29.20 63 LYS C N 1
ATOM 3444 C CA . LYS C 1 66 ? -30.689 -33.607 16.301 1.00 31.90 63 LYS C CA 1
ATOM 3445 C C . LYS C 1 66 ? -29.615 -34.215 17.188 1.00 33.61 63 LYS C C 1
ATOM 3446 O O . LYS C 1 66 ? -29.797 -34.321 18.375 1.00 35.05 63 LYS C O 1
ATOM 3465 N N . ARG C 1 67 ? -28.483 -34.605 16.611 1.00 31.67 64 ARG C N 1
ATOM 3466 C CA . ARG C 1 67 ? -27.461 -35.305 17.376 1.00 22.94 64 ARG C CA 1
ATOM 3467 C C . ARG C 1 67 ? -26.384 -34.313 17.795 1.00 27.15 64 ARG C C 1
ATOM 3468 O O . ARG C 1 67 ? -25.773 -33.663 16.963 1.00 27.63 64 ARG C O 1
ATOM 3489 N N . VAL C 1 68 ? -26.178 -34.177 19.093 1.00 28.17 65 VAL C N 1
ATOM 3490 C CA . VAL C 1 68 ? -25.292 -33.170 19.626 1.00 25.97 65 VAL C CA 1
ATOM 3491 C C . VAL C 1 68 ? -24.044 -33.791 20.191 1.00 31.32 65 VAL C C 1
ATOM 3492 O O . VAL C 1 68 ? -24.130 -34.688 21.003 1.00 33.47 65 VAL C O 1
ATOM 3505 N 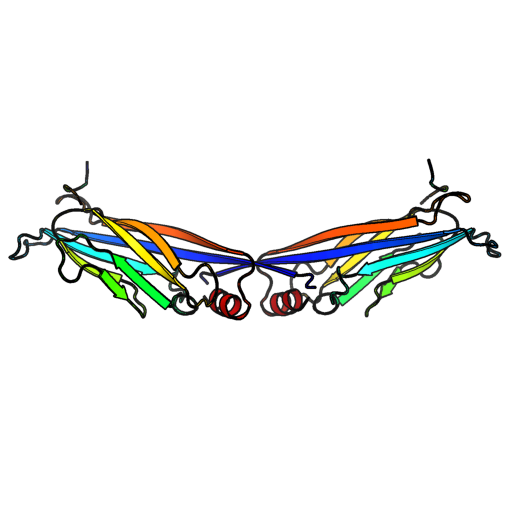N . CYS C 1 69 ? -22.883 -33.302 19.770 1.00 25.75 66 CYS C N 1
ATOM 3506 C CA . CYS C 1 69 ? -21.615 -33.737 20.337 1.00 25.94 66 CYS C CA 1
ATOM 3507 C C . CYS C 1 69 ? -20.861 -32.585 20.980 1.00 26.85 66 CYS C C 1
ATOM 3508 O O . CYS C 1 69 ? -20.353 -31.711 20.262 1.00 23.36 66 CYS C O 1
ATOM 3516 N N . LYS C 1 70 ? -20.748 -32.607 22.307 1.00 23.82 67 LYS C N 1
ATOM 3517 C CA . LYS C 1 70 ? -20.100 -31.546 23.043 1.00 26.72 67 LYS C CA 1
ATOM 3518 C C . LYS C 1 70 ? -18.614 -31.810 23.323 1.00 25.39 67 LYS C C 1
ATOM 3519 O O . LYS C 1 70 ? -17.931 -30.937 23.878 1.00 24.49 67 LYS C O 1
ATOM 3538 N N . ASP C 1 71 ? -18.116 -32.988 22.946 1.00 26.74 68 ASP C N 1
ATOM 3539 C CA . ASP C 1 71 ? -16.696 -33.317 23.113 1.00 26.18 68 ASP C CA 1
ATOM 3540 C C . ASP C 1 71 ? -16.298 -34.165 21.941 1.00 29.93 68 ASP C C 1
ATOM 3541 O O . ASP C 1 71 ? -17.151 -34.825 21.380 1.00 25.74 68 ASP C O 1
ATOM 3550 N N . PRO C 1 72 ? -15.009 -34.149 21.575 1.00 25.84 69 PRO C N 1
ATOM 3551 C CA . PRO C 1 72 ? -14.543 -34.993 20.485 1.00 25.16 69 PRO C CA 1
ATOM 3552 C C . PRO C 1 72 ? -14.571 -36.434 20.921 1.00 27.14 69 PRO C C 1
ATOM 3553 O O . PRO C 1 72 ? -14.644 -36.682 22.092 1.00 29.16 69 PRO C O 1
ATOM 3564 N N . PRO C 1 73 ? -14.638 -37.369 19.986 1.00 30.32 70 PRO C N 1
ATOM 3565 C CA . PRO C 1 73 ? -14.826 -37.140 18.558 1.00 28.55 70 P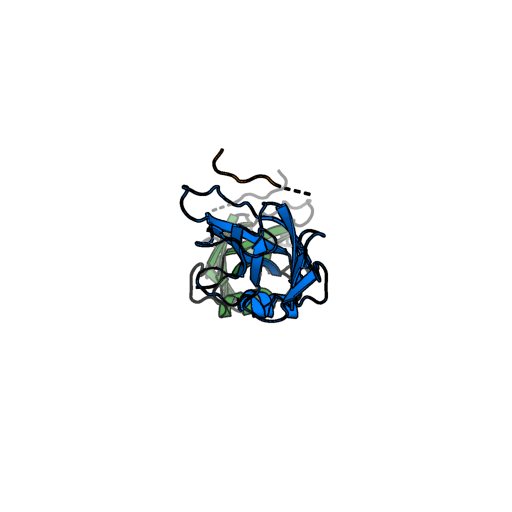RO C CA 1
ATOM 3566 C C . PRO C 1 73 ? -16.239 -36.626 18.212 1.00 31.10 70 PRO C C 1
ATOM 3567 O O . PRO C 1 73 ? -17.243 -37.104 18.756 1.00 26.28 70 PRO C O 1
ATOM 3578 N N . TYR C 1 74 ? -16.288 -35.627 17.326 1.00 25.94 71 TYR C N 1
ATOM 3579 C CA . TYR C 1 74 ? -17.543 -35.066 16.853 1.00 23.86 71 TYR C CA 1
ATOM 3580 C C . TYR C 1 74 ? -17.996 -35.954 15.697 1.00 25.18 71 TYR C C 1
ATOM 3581 O O . TYR C 1 74 ? -17.563 -35.789 14.548 1.00 23.69 71 TYR C O 1
ATOM 3599 N N . LYS C 1 75 ? -18.828 -36.940 16.001 1.00 25.29 72 LYS C N 1
ATOM 3600 C CA . LYS C 1 75 ? -19.245 -37.876 14.984 1.00 25.60 72 LYS C CA 1
ATOM 3601 C C . LYS C 1 75 ? -20.558 -38.544 15.332 1.00 29.29 72 LYS C C 1
ATOM 3602 O O . LYS C 1 75 ? -20.951 -38.605 16.498 1.00 30.72 72 LYS C O 1
ATOM 3621 N N . VAL C 1 76 ? -21.230 -39.035 14.294 1.00 29.95 73 VAL C N 1
ATOM 3622 C CA . VAL C 1 76 ? -22.446 -39.812 14.453 1.00 25.04 73 VAL C CA 1
ATOM 3623 C C . VAL C 1 76 ? -22.269 -41.090 13.654 1.00 28.17 73 VAL C C 1
ATOM 3624 O O . VAL C 1 76 ? -21.878 -41.051 12.490 1.00 28.18 73 VAL C O 1
ATOM 3637 N N . GLU C 1 77 ? -22.561 -42.214 14.291 1.00 28.04 74 GLU C N 1
ATOM 3638 C CA . GLU C 1 77 ? -22.545 -43.518 13.644 1.00 33.68 74 GLU C CA 1
ATOM 3639 C C . GLU C 1 77 ? -23.985 -44.017 13.537 1.00 28.48 74 GLU C C 1
ATOM 3640 O O . GLU C 1 77 ? -24.701 -44.070 14.543 1.00 28.77 74 GLU C O 1
ATOM 3652 N N . GLU C 1 78 ? -24.404 -44.390 12.333 1.00 27.60 75 GLU C N 1
ATOM 3653 C CA . GLU C 1 78 ? -25.797 -44.837 12.098 1.00 29.68 75 GLU C CA 1
ATOM 3654 C C . GLU C 1 78 ? -25.880 -45.896 11.012 1.00 27.46 75 GLU C C 1
ATOM 3655 O O . GLU C 1 78 ? -24.882 -46.195 10.325 1.00 31.40 75 GLU C O 1
ATOM 3667 N N . SER C 1 79 ? -27.081 -46.439 10.855 1.00 29.39 76 SER C N 1
ATOM 3668 C CA . SER C 1 79 ? -27.430 -47.352 9.760 1.00 33.45 76 SER C CA 1
ATOM 3669 C C . SER C 1 79 ? -28.641 -46.785 9.054 1.00 30.93 76 SER C C 1
ATOM 3670 O O . SER C 1 79 ? -29.527 -46.242 9.705 1.00 31.05 76 SER C O 1
ATOM 3678 N N . GLY C 1 80 ? -28.698 -46.933 7.740 1.00 34.25 77 GLY C N 1
ATOM 3679 C CA . GLY C 1 80 ? -29.829 -46.442 6.979 1.00 28.50 77 GLY C CA 1
ATOM 3680 C C . GLY C 1 80 ? -29.866 -47.034 5.587 1.00 29.32 77 GLY C C 1
ATOM 3681 O O . GLY C 1 80 ? -29.102 -47.950 5.265 1.00 29.73 77 GLY C O 1
ATOM 3685 N N . TYR C 1 81 ? -30.729 -46.475 4.744 1.00 33.49 78 TYR C N 1
ATOM 3686 C CA . TYR C 1 81 ? -30.950 -47.011 3.410 1.00 32.08 78 TYR C CA 1
ATOM 3687 C C . TYR C 1 81 ? -30.861 -45.976 2.287 1.00 29.41 78 TYR C C 1
ATOM 3688 O O . TYR C 1 81 ? -30.895 -46.331 1.113 1.00 32.12 78 TYR C O 1
ATOM 3706 N N . ALA C 1 82 ? -30.760 -44.699 2.619 1.00 30.69 79 ALA C N 1
ATOM 3707 C CA . ALA C 1 82 ? -30.678 -43.687 1.564 1.00 29.61 79 ALA C CA 1
ATOM 3708 C C . ALA C 1 82 ? -29.827 -42.479 1.988 1.00 23.34 79 ALA C C 1
ATOM 3709 O O . ALA C 1 82 ? -29.729 -42.185 3.161 1.00 26.27 79 ALA C O 1
ATOM 3716 N N . GLY C 1 83 ? -29.245 -41.796 1.008 1.00 21.55 80 GLY C N 1
ATOM 3717 C CA . GLY C 1 83 ? -28.503 -40.595 1.244 1.00 28.70 80 GLY C CA 1
ATOM 3718 C C . GLY C 1 83 ? -29.439 -39.419 1.430 1.00 24.57 80 GLY C C 1
ATOM 3719 O O . GLY C 1 83 ? -30.614 -39.470 1.079 1.00 24.76 80 GLY C O 1
ATOM 3723 N N . PHE C 1 84 ? -28.889 -38.350 1.971 1.00 23.95 81 PHE C N 1
ATOM 3724 C CA . PHE C 1 84 ? -29.664 -37.148 2.274 1.00 25.54 81 PHE C CA 1
ATOM 3725 C C . PHE C 1 84 ? -28.719 -36.023 2.624 1.00 26.13 81 PHE C C 1
ATOM 3726 O O . PHE C 1 84 ? -27.527 -36.254 2.895 1.00 24.85 81 PHE C O 1
ATOM 3743 N N . ILE C 1 85 ? -29.262 -34.813 2.632 1.00 26.95 82 ILE C N 1
ATOM 3744 C CA . ILE C 1 85 ? -28.525 -33.649 3.053 1.00 26.75 82 ILE C CA 1
ATOM 3745 C C . ILE C 1 85 ? -28.606 -33.525 4.535 1.00 24.06 82 ILE C C 1
ATOM 3746 O O . ILE C 1 85 ? -29.686 -33.518 5.120 1.00 26.21 82 ILE C O 1
ATOM 3762 N N . LEU C 1 86 ? -27.436 -33.347 5.135 1.00 26.07 83 LEU C N 1
ATOM 3763 C CA . LEU C 1 86 ? -27.295 -33.395 6.573 1.00 20.63 83 LEU C CA 1
ATOM 3764 C C . LEU C 1 86 ? -26.678 -32.084 7.027 1.00 24.16 83 LEU C C 1
ATOM 3765 O O . LEU C 1 86 ? -25.448 -31.897 6.937 1.00 22.38 83 LEU C O 1
ATOM 3781 N N . PRO C 1 87 ? -27.525 -31.139 7.460 1.00 24.58 84 PRO C N 1
ATOM 3782 C CA . PRO C 1 87 ? -26.963 -29.881 7.954 1.00 21.38 84 PRO C CA 1
ATOM 3783 C C . PRO C 1 87 ? -26.161 -30.107 9.232 1.00 19.69 84 PRO C C 1
ATOM 3784 O O . PRO C 1 87 ? -26.609 -30.793 10.159 1.00 23.00 84 PRO C O 1
ATOM 3795 N N . ILE C 1 88 ? -24.990 -29.496 9.267 1.00 20.17 85 ILE C N 1
ATOM 3796 C CA . ILE C 1 88 ? -24.082 -29.568 10.399 1.00 21.14 85 ILE C CA 1
ATOM 3797 C C . ILE C 1 88 ? -23.785 -28.151 10.894 1.00 18.71 85 ILE C C 1
ATOM 3798 O O . ILE C 1 88 ? -23.404 -27.253 10.118 1.00 21.73 85 ILE C O 1
ATOM 3814 N N . GLU C 1 89 ? -23.945 -27.952 12.187 1.00 21.89 86 GLU C N 1
ATOM 3815 C CA . GLU C 1 89 ? -23.605 -26.693 12.822 1.00 20.51 86 GLU C CA 1
ATOM 3816 C C . GLU C 1 89 ? -22.420 -26.879 13.772 1.00 20.77 86 GLU C C 1
ATOM 3817 O O . GLU C 1 89 ? -22.453 -27.698 14.677 1.00 23.13 86 GLU C O 1
ATOM 3829 N N . VAL C 1 90 ? -21.382 -26.099 13.550 1.00 24.16 87 VAL C N 1
ATOM 3830 C CA . VAL C 1 90 ? -20.248 -26.063 14.449 1.00 23.57 87 VAL C CA 1
ATOM 3831 C C . VAL C 1 90 ? -20.335 -24.807 15.340 1.00 20.44 87 VAL C C 1
ATOM 3832 O O . VAL C 1 90 ? -20.265 -23.716 14.816 1.00 26.19 87 VAL C O 1
ATOM 3845 N N . TYR C 1 91 ? -20.497 -24.970 16.651 1.00 17.54 88 TYR C N 1
ATOM 3846 C CA . TYR C 1 91 ? -20.566 -23.845 17.600 1.00 23.64 88 TYR C CA 1
ATOM 3847 C C . TYR C 1 91 ? -19.192 -23.489 18.237 1.00 24.93 88 TYR C C 1
ATOM 3848 O O . TYR C 1 91 ? -18.376 -24.361 18.597 1.00 28.03 88 TYR C O 1
ATOM 3866 N N . PHE C 1 92 ? -18.953 -22.204 18.371 1.00 24.57 89 PHE C N 1
ATOM 3867 C CA . PHE C 1 92 ? -17.664 -21.716 18.788 1.00 29.46 89 PHE C CA 1
ATOM 3868 C C . PHE C 1 92 ? -17.670 -21.309 20.245 1.00 31.39 89 PHE C C 1
ATOM 3869 O O . PHE C 1 92 ? -18.676 -20.821 20.763 1.00 32.31 89 PHE C O 1
ATOM 3886 N N . LYS C 1 93 ? -16.519 -21.517 20.891 1.00 24.96 90 LYS C N 1
ATOM 3887 C CA . LYS C 1 93 ? -16.299 -21.049 22.256 1.00 29.99 90 LYS C CA 1
ATOM 3888 C C . LYS C 1 93 ? -16.047 -19.545 22.289 1.00 30.71 90 LYS C C 1
ATOM 3889 O O . LYS C 1 93 ? -15.018 -19.084 22.763 1.00 36.51 90 LYS C O 1
ATOM 3908 N N . ASN C 1 94 ? -17.021 -18.810 21.778 1.00 28.45 91 ASN C N 1
ATOM 3909 C CA . ASN C 1 94 ? -16.923 -17.394 21.422 1.00 36.06 91 ASN C CA 1
ATOM 3910 C C . ASN C 1 94 ? -18.078 -16.679 22.127 1.00 47.30 91 ASN C C 1
ATOM 3911 O O . ASN C 1 94 ? -19.152 -17.258 22.293 1.00 46.15 91 ASN C O 1
ATOM 3922 N N . LYS C 1 95 ? -17.858 -15.455 22.591 1.00 52.77 92 LYS C N 1
ATOM 3923 C CA . LYS C 1 95 ? -18.942 -14.682 23.221 1.00 59.60 92 LYS C CA 1
ATOM 3924 C C . LYS C 1 95 ? -19.516 -13.693 22.208 1.00 51.62 92 LYS C C 1
ATOM 3925 O O . LYS C 1 95 ? -20.624 -13.230 22.371 1.00 57.18 92 LYS C O 1
ATOM 3944 N N . GLU C 1 96 ? -18.748 -13.389 21.165 1.00 51.92 93 GLU C N 1
ATOM 3945 C CA . GLU C 1 96 ? -19.177 -12.482 20.112 1.00 50.15 93 GLU C CA 1
ATOM 3946 C C . GLU C 1 96 ? -19.561 -13.229 18.849 1.00 48.93 93 GLU C C 1
ATOM 3947 O O . GLU C 1 96 ? -19.567 -14.435 18.816 1.00 53.15 93 GLU C O 1
ATOM 3959 N N . GLU C 1 97 ? -19.863 -12.506 17.791 1.00 52.96 94 GLU C N 1
ATOM 3960 C CA . GLU C 1 97 ? -20.171 -13.135 16.534 1.00 54.05 94 GLU C CA 1
ATOM 3961 C C . GLU C 1 97 ? -18.872 -13.442 15.787 1.00 53.10 94 GLU C C 1
ATOM 3962 O O . GLU C 1 97 ? -17.884 -12.722 15.938 1.00 55.53 94 GLU C O 1
ATOM 3974 N N . PRO C 1 98 ? -18.859 -14.532 14.998 1.00 43.62 95 PRO C N 1
ATOM 3975 C CA . PRO C 1 98 ? -19.955 -15.499 14.847 1.00 38.99 95 PRO C CA 1
ATOM 3976 C C . PRO C 1 98 ? -19.957 -16.555 15.959 1.00 35.63 95 PRO C C 1
ATOM 3977 O O . PRO C 1 98 ? -18.914 -17.009 16.446 1.00 38.53 95 PRO C O 1
ATOM 3988 N N . ARG C 1 99 ? -21.147 -16.946 16.358 1.00 32.50 96 ARG C N 1
ATOM 3989 C CA . ARG C 1 99 ? -21.332 -17.956 17.383 1.00 26.67 96 ARG C CA 1
ATOM 3990 C C . ARG C 1 99 ? -21.185 -19.389 16.824 1.00 31.08 96 ARG C C 1
ATOM 3991 O O . ARG C 1 99 ? -20.787 -20.321 17.534 1.00 27.05 96 ARG C O 1
ATOM 4012 N N . LYS C 1 100 ? -21.501 -19.541 15.541 1.00 25.13 97 LYS C N 1
ATOM 4013 C CA . LYS C 1 100 ? -21.561 -20.839 14.889 1.00 25.47 97 LYS C CA 1
ATOM 4014 C C . LYS C 1 100 ? -21.460 -20.696 13.419 1.00 23.65 97 LYS C C 1
ATOM 4015 O O . LYS C 1 100 ? -21.557 -19.594 12.885 1.00 26.71 97 LYS C O 1
ATOM 4034 N N . VAL C 1 101 ? -21.216 -21.815 12.754 1.00 26.51 98 VAL C N 1
ATOM 4035 C CA . VAL C 1 101 ? -21.203 -21.844 11.304 1.00 25.53 98 VAL C CA 1
ATOM 4036 C C . VAL C 1 101 ? -21.912 -23.134 10.836 1.00 29.03 98 VAL C C 1
ATOM 4037 O O . VAL C 1 101 ? -21.893 -24.153 11.541 1.00 21.42 98 VAL C O 1
ATOM 4050 N N . ARG C 1 102 ? -22.550 -23.075 9.660 1.00 23.36 99 ARG C N 1
ATOM 4051 C CA . ARG C 1 102 ? -23.349 -24.165 9.196 1.00 23.57 99 ARG C CA 1
ATOM 4052 C C . ARG C 1 102 ? -22.823 -24.726 7.888 1.00 26.71 99 ARG C C 1
ATOM 4053 O O . ARG C 1 102 ? -22.458 -23.990 6.999 1.00 26.64 99 ARG C O 1
ATOM 4074 N N . PHE C 1 103 ? -22.742 -26.042 7.790 1.00 22.62 100 PHE C N 1
ATOM 4075 C CA . PHE C 1 103 ? -22.480 -26.681 6.524 1.00 20.28 100 PHE C CA 1
ATOM 4076 C C . PHE C 1 103 ? -23.582 -27.663 6.161 1.00 23.40 100 PHE C C 1
ATOM 4077 O O . PHE C 1 103 ? -24.045 -28.456 7.001 1.00 24.39 100 PHE C O 1
ATOM 4094 N N . ASP C 1 104 ? -23.974 -27.646 4.893 1.00 26.09 101 ASP C N 1
ATOM 4095 C CA . ASP C 1 104 ? -24.908 -28.643 4.395 1.00 23.82 101 ASP C CA 1
ATOM 4096 C C . ASP C 1 104 ? -24.138 -29.834 3.829 1.00 20.60 101 ASP C C 1
ATOM 4097 O O . ASP C 1 104 ? -23.623 -29.765 2.730 1.00 22.08 101 ASP C O 1
ATOM 4106 N N . TYR C 1 105 ? -24.023 -30.891 4.622 1.00 23.66 102 TYR C N 1
ATOM 4107 C CA . TYR C 1 105 ? -2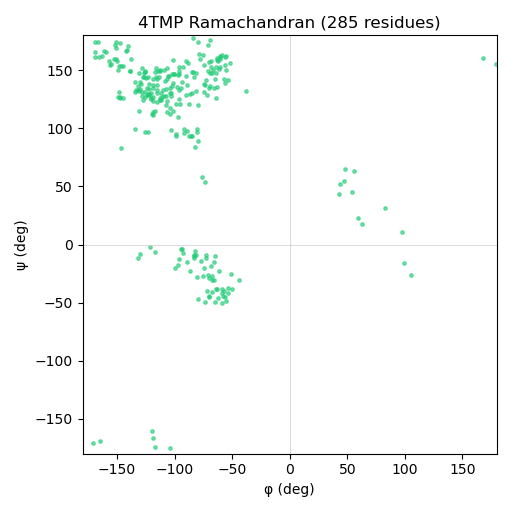3.198 -32.041 4.268 1.00 24.55 102 TYR C CA 1
ATOM 4108 C C . TYR C 1 105 ? -24.005 -33.103 3.485 1.00 21.76 102 TYR C C 1
ATOM 4109 O O . TYR C 1 105 ? -25.104 -33.520 3.879 1.00 23.78 102 TYR C O 1
ATOM 4127 N N . ASP C 1 106 ? -23.451 -33.500 2.351 1.00 25.22 103 ASP C N 1
ATOM 4128 C CA . ASP C 1 106 ? -24.092 -34.502 1.525 1.00 24.02 103 ASP C CA 1
ATOM 4129 C C . ASP C 1 106 ? -23.715 -35.918 1.994 1.00 25.14 103 ASP C C 1
ATOM 4130 O O . ASP C 1 106 ? -22.692 -36.466 1.576 1.00 26.40 103 ASP C O 1
ATOM 4139 N N . LEU C 1 107 ? -24.545 -36.502 2.850 1.00 19.99 104 LEU C N 1
ATOM 4140 C CA . LEU C 1 107 ? -24.327 -37.865 3.300 1.00 25.10 104 LEU C CA 1
ATOM 4141 C C . LEU C 1 107 ? -24.834 -38.818 2.196 1.00 26.35 104 LEU C C 1
ATOM 4142 O O . LEU C 1 107 ? -25.989 -39.230 2.218 1.00 23.84 104 LEU C O 1
ATOM 4158 N N . PHE C 1 108 ? -23.966 -39.167 1.250 1.00 21.78 105 PHE C N 1
ATOM 4159 C CA . PHE C 1 108 ? -24.350 -40.073 0.147 1.00 25.28 105 PHE C CA 1
ATOM 4160 C C . PHE C 1 108 ? -23.881 -41.493 0.353 1.00 29.85 105 PHE C C 1
ATOM 4161 O O . PHE C 1 108 ? -22.829 -41.727 0.948 1.00 28.90 105 PHE C O 1
ATOM 4178 N N . LEU C 1 109 ? -24.679 -42.443 -0.127 1.00 32.95 106 LEU C N 1
ATOM 4179 C CA . LEU C 1 109 ? -24.338 -43.863 -0.022 1.00 32.45 106 LEU C CA 1
ATOM 4180 C C . LEU C 1 109 ? -24.080 -44.469 -1.416 1.00 31.40 106 LEU C C 1
ATOM 4181 O O . LEU C 1 109 ? -24.734 -44.110 -2.378 1.00 32.30 106 LEU C O 1
ATOM 4197 N N . HIS C 1 110 ? -23.133 -45.395 -1.512 1.00 34.29 107 HIS C N 1
ATOM 4198 C CA . HIS C 1 110 ? -22.915 -46.089 -2.777 1.00 42.23 107 HIS C CA 1
ATOM 4199 C C . HIS C 1 110 ? -23.644 -47.439 -2.858 1.00 36.52 107 HIS C C 1
ATOM 4200 O O . HIS C 1 110 ? -23.915 -48.092 -1.844 1.00 36.10 107 HIS C O 1
ATOM 4213 N N . LEU C 1 111 ? -23.966 -47.844 -4.076 1.00 42.97 108 LEU C N 1
ATOM 4214 C CA . LEU C 1 111 ? -24.623 -49.129 -4.306 1.00 41.97 108 LEU C CA 1
ATOM 4215 C C . LEU C 1 111 ? -23.693 -50.291 -3.998 1.00 40.88 108 LEU C C 1
ATOM 4216 O O . LEU C 1 111 ? -22.461 -50.178 -4.063 1.00 37.02 108 LEU C O 1
ATOM 4232 N N . GLU C 1 112 ? -24.298 -51.412 -3.629 1.00 45.12 109 GLU C N 1
ATOM 4233 C CA . GLU C 1 112 ? -23.568 -52.668 -3.478 1.00 51.00 109 GLU C CA 1
ATOM 4234 C C . GLU C 1 112 ? -22.828 -53.035 -4.756 1.00 50.22 109 GLU C C 1
ATOM 4235 O O . GLU C 1 112 ? -23.349 -52.857 -5.863 1.00 47.58 109 GLU C O 1
ATOM 4247 N N . GLY C 1 113 ? -21.606 -53.519 -4.595 1.00 41.67 110 GLY C N 1
ATOM 4248 C CA . GLY C 1 113 ? -20.757 -53.795 -5.738 1.00 45.12 110 GLY C CA 1
ATOM 4249 C C . GLY C 1 113 ? -19.765 -52.693 -6.002 1.00 49.19 110 GLY C C 1
ATOM 4250 O O . GLY C 1 113 ? -18.799 -52.894 -6.731 1.00 51.56 110 GLY C O 1
ATOM 4254 N N . HIS C 1 114 ? -20.001 -51.522 -5.413 1.00 50.34 111 HIS C N 1
ATOM 4255 C CA . HIS C 1 114 ? -19.064 -50.414 -5.530 1.00 44.40 111 HIS C CA 1
ATOM 4256 C C . HIS C 1 114 ? -18.218 -50.282 -4.279 1.00 38.98 111 HIS C C 1
ATOM 4257 O O . HIS C 1 114 ? -18.590 -50.760 -3.206 1.00 35.69 111 HIS C O 1
ATOM 4270 N N . PRO C 1 115 ? -17.060 -49.632 -4.411 1.00 34.36 112 PRO C N 1
ATOM 4271 C CA . PRO C 1 115 ? -16.263 -49.385 -3.213 1.00 32.40 112 PRO C CA 1
ATOM 4272 C C . PRO C 1 115 ? -17.064 -48.621 -2.106 1.00 30.88 112 PRO C C 1
ATOM 4273 O O . PRO C 1 115 ? -17.992 -47.862 -2.389 1.00 30.26 112 PRO C O 1
ATOM 4284 N N . PRO C 1 116 ? -16.713 -48.865 -0.849 1.00 33.90 113 PRO C N 1
ATOM 4285 C CA . PRO C 1 116 ? -17.322 -48.135 0.256 1.00 33.56 113 PRO C CA 1
ATOM 4286 C C . PRO C 1 116 ? -17.016 -46.674 0.095 1.00 31.71 113 PRO C C 1
ATOM 4287 O O . PRO C 1 116 ? -16.018 -46.346 -0.542 1.00 31.92 113 PRO C O 1
ATOM 4298 N N . VAL C 1 117 ? -17.899 -45.808 0.584 1.00 35.41 114 VAL C N 1
ATOM 4299 C CA . VAL C 1 117 ? -17.631 -44.383 0.530 1.00 31.27 114 VAL C CA 1
ATOM 4300 C C . VAL C 1 117 ? -16.592 -44.041 1.561 1.00 25.36 114 VAL C C 1
ATOM 4301 O O . VAL C 1 117 ? -16.639 -44.533 2.701 1.00 26.17 114 VAL C O 1
ATOM 4314 N N . ASN C 1 118 ? -15.667 -43.188 1.161 1.00 27.66 115 ASN C N 1
ATOM 4315 C CA . ASN C 1 118 ? -14.688 -42.623 2.084 1.00 32.14 115 ASN C CA 1
ATOM 4316 C C . ASN C 1 118 ? -14.386 -41.197 1.623 1.00 33.76 115 ASN C C 1
ATOM 4317 O O . ASN C 1 118 ? -13.442 -40.967 0.910 1.00 38.55 115 ASN C O 1
ATOM 4328 N N . HIS C 1 119 ? -15.249 -40.267 2.017 1.00 31.83 116 HIS C N 1
ATOM 4329 C CA . HIS C 1 119 ? -15.283 -38.915 1.491 1.00 28.85 116 HIS C CA 1
ATOM 4330 C C . HIS C 1 119 ? -14.738 -37.918 2.498 1.00 27.87 116 HIS C C 1
ATOM 4331 O O . HIS C 1 119 ? -14.984 -38.024 3.701 1.00 28.38 116 HIS C O 1
ATOM 4344 N N . LEU C 1 120 ? -14.029 -36.929 1.987 1.00 28.59 117 LEU C N 1
ATOM 4345 C CA . LEU C 1 120 ? -13.447 -35.876 2.813 1.00 33.72 117 LEU C CA 1
ATOM 4346 C C . LEU C 1 120 ? -13.765 -34.517 2.205 1.00 30.26 117 LEU C C 1
ATOM 4347 O O . LEU C 1 120 ? -13.645 -34.345 1.013 1.00 33.92 117 LEU C O 1
ATOM 4363 N N . ARG C 1 121 ? -14.226 -33.579 3.023 1.00 28.81 118 ARG C N 1
ATOM 4364 C CA . ARG C 1 121 ? -14.525 -32.223 2.579 1.00 24.92 118 ARG C CA 1
ATOM 4365 C C . ARG C 1 121 ? -13.804 -31.224 3.476 1.00 32.93 118 ARG C C 1
ATOM 4366 O O . ARG C 1 121 ? -13.984 -31.210 4.700 1.00 28.30 118 ARG C O 1
ATOM 4387 N N . CYS C 1 122 ? -13.006 -30.365 2.872 1.00 34.13 119 CYS C N 1
ATOM 4388 C CA . CYS C 1 122 ? -12.143 -29.491 3.649 1.00 29.62 119 CYS C CA 1
ATOM 4389 C C . CYS C 1 122 ? -12.752 -28.128 3.680 1.00 33.28 119 CYS C C 1
ATOM 4390 O O . CYS C 1 122 ? -13.252 -27.665 2.679 1.00 33.16 119 CYS C O 1
ATOM 4398 N N . GLU C 1 123 ? -12.745 -27.513 4.860 1.00 30.12 120 GLU C N 1
ATOM 4399 C CA . GLU C 1 123 ? -13.299 -26.186 5.020 1.00 33.57 120 GLU C CA 1
ATOM 4400 C C . GLU C 1 123 ? -12.310 -25.304 5.767 1.00 31.46 120 GLU C C 1
ATOM 4401 O O . GLU C 1 123 ? -11.743 -25.702 6.779 1.00 36.78 120 GLU C O 1
ATOM 4413 N N . LYS C 1 124 ? -12.090 -24.124 5.231 1.00 32.40 121 LYS C N 1
ATOM 4414 C CA . LYS C 1 124 ? -11.299 -23.094 5.897 1.00 41.48 121 LYS C CA 1
ATOM 4415 C C . LYS C 1 124 ? -12.217 -22.027 6.500 1.00 29.05 121 LYS C C 1
ATOM 4416 O O . LYS C 1 124 ? -13.066 -21.467 5.807 1.00 34.52 121 LYS C O 1
ATOM 4435 N N . LEU C 1 125 ? -12.038 -21.733 7.775 1.00 30.68 122 LEU C N 1
ATOM 4436 C CA . LEU C 1 125 ? -12.830 -20.679 8.414 1.00 39.44 122 LEU C CA 1
ATOM 4437 C C . LEU C 1 125 ? -11.938 -19.478 8.668 1.00 37.32 122 LEU C C 1
ATOM 4438 O O . LEU C 1 125 ? -10.778 -19.622 9.103 1.00 34.12 122 LEU C O 1
ATOM 4454 N N . THR C 1 126 ? -12.495 -18.298 8.465 1.00 35.13 123 THR C N 1
ATOM 4455 C CA . THR C 1 126 ? -11.738 -17.078 8.673 1.00 37.79 123 THR C CA 1
ATOM 4456 C C . THR C 1 126 ? -12.423 -16.193 9.698 1.00 30.51 123 THR C C 1
ATOM 4457 O O . THR C 1 126 ? -13.610 -15.909 9.605 1.00 36.65 123 THR C O 1
ATOM 4468 N N . PHE C 1 127 ? -11.665 -15.776 10.685 1.00 29.74 124 PHE C N 1
ATOM 4469 C CA . PHE C 1 127 ? -12.187 -14.899 11.721 1.00 28.90 124 PHE C CA 1
ATOM 4470 C C . PHE C 1 127 ? -11.386 -13.605 11.678 1.00 33.47 124 PHE C C 1
ATOM 4471 O O . PHE C 1 127 ? -10.178 -13.615 11.956 1.00 28.36 124 PHE C O 1
ATOM 4488 N N . ASN C 1 128 ? -12.052 -12.514 11.318 1.00 32.85 125 ASN C N 1
ATOM 4489 C CA . ASN C 1 128 ? -11.421 -11.199 11.293 1.00 35.54 125 ASN C CA 1
ATOM 4490 C C . ASN C 1 128 ? -11.518 -10.511 12.647 1.00 35.41 125 ASN C C 1
ATOM 4491 O O . ASN C 1 128 ? -12.598 -10.308 13.188 1.00 32.89 125 ASN C O 1
ATOM 4502 N N . ASN C 1 129 ? -10.357 -10.191 13.197 1.00 32.84 126 ASN C N 1
ATOM 4503 C CA . ASN C 1 129 ? -10.253 -9.523 14.478 1.00 36.66 126 ASN C CA 1
ATOM 4504 C C . ASN C 1 129 ? -11.106 -10.115 15.574 1.00 38.67 126 ASN C C 1
ATOM 4505 O O . ASN C 1 129 ? -11.875 -9.400 16.212 1.00 34.83 126 ASN C O 1
ATOM 4516 N N . PRO C 1 130 ? -10.947 -11.426 15.825 1.00 33.83 127 PRO C N 1
ATOM 4517 C CA . PRO C 1 130 ? -11.632 -12.011 16.979 1.00 32.56 127 PRO C CA 1
ATOM 4518 C C . PRO C 1 130 ? -11.275 -11.258 18.257 1.00 34.03 127 PRO C C 1
ATOM 4519 O O . PRO C 1 130 ? -10.284 -10.536 18.255 1.00 35.99 127 PRO C O 1
ATOM 4530 N N . THR C 1 131 ? -12.067 -11.426 19.306 1.00 34.70 128 THR C N 1
ATOM 4531 C CA . THR C 1 131 ? -11.676 -10.989 20.630 1.00 38.41 128 THR C CA 1
ATOM 4532 C C . THR C 1 131 ? -10.454 -11.769 21.025 1.00 37.69 128 THR C C 1
ATOM 4533 O O . THR C 1 131 ? -10.214 -12.874 20.506 1.00 32.39 128 THR C O 1
ATOM 4544 N N . GLU C 1 132 ? -9.709 -11.220 21.970 1.00 31.88 129 GLU C N 1
ATOM 4545 C CA . GLU C 1 132 ? -8.452 -11.821 22.351 1.00 41.78 129 GLU C CA 1
ATOM 4546 C C . GLU C 1 132 ? -8.677 -13.153 23.030 1.00 36.11 129 GLU C C 1
ATOM 4547 O O . GLU C 1 132 ? -7.828 -14.059 22.893 1.00 31.15 129 GLU C O 1
ATOM 4559 N N . ASP C 1 133 ? -9.798 -13.317 23.728 1.00 34.45 130 ASP C N 1
ATOM 4560 C CA . ASP C 1 133 ? -10.027 -14.595 24.406 1.00 37.93 130 ASP C CA 1
ATOM 4561 C C . ASP C 1 133 ? -10.290 -15.691 23.351 1.00 31.43 130 ASP C C 1
ATOM 4562 O O . ASP C 1 133 ? -9.739 -16.789 23.447 1.00 32.90 130 ASP C O 1
ATOM 4571 N N . PHE C 1 134 ? -11.116 -15.379 22.351 1.00 30.92 131 PHE C N 1
ATOM 4572 C CA . PHE C 1 134 ? -11.383 -16.298 21.242 1.00 31.09 131 PHE C CA 1
ATOM 4573 C C . PHE C 1 134 ? -10.144 -16.495 20.378 1.00 26.58 131 PHE C C 1
ATOM 4574 O O . PHE C 1 134 ? -9.829 -17.609 19.985 1.00 30.11 131 PHE C O 1
ATOM 4591 N N . ARG C 1 135 ? -9.411 -15.418 20.116 1.00 29.10 132 ARG C N 1
ATOM 4592 C CA . ARG C 1 135 ? -8.158 -15.539 19.393 1.00 28.21 132 ARG C CA 1
ATOM 4593 C C . ARG C 1 135 ? -7.211 -16.527 20.071 1.00 28.72 132 ARG C C 1
ATOM 4594 O O . ARG C 1 135 ? -6.645 -17.420 19.410 1.00 27.03 132 ARG C O 1
ATOM 4615 N N . ARG C 1 136 ? -7.019 -16.385 21.379 1.00 28.81 133 ARG C N 1
ATOM 4616 C CA . ARG C 1 136 ? -6.135 -17.315 22.076 1.00 31.66 133 ARG C CA 1
ATOM 4617 C C . ARG C 1 136 ? -6.634 -18.781 21.927 1.00 32.57 133 ARG C C 1
ATOM 4618 O O . ARG C 1 136 ? -5.835 -19.693 21.784 1.00 32.63 133 ARG C O 1
ATOM 4639 N N . LYS C 1 137 ? -7.937 -19.014 21.959 1.00 28.95 134 LYS C N 1
ATOM 4640 C CA . LYS C 1 137 ? -8.430 -20.381 21.744 1.00 28.60 134 LYS C CA 1
ATOM 4641 C C . LYS C 1 137 ? -8.127 -20.877 20.354 1.00 29.03 134 LYS C C 1
ATOM 4642 O O . LYS C 1 137 ? -7.590 -21.968 20.178 1.00 27.18 134 LYS C O 1
ATOM 4661 N N . LEU C 1 138 ? -8.461 -20.053 19.365 1.00 25.81 135 LEU C N 1
ATOM 4662 C CA . LEU C 1 138 ? -8.269 -20.404 17.994 1.00 26.59 135 LEU C CA 1
ATOM 4663 C C . LEU C 1 138 ? -6.837 -20.821 17.734 1.00 34.47 135 LEU C C 1
ATOM 4664 O O . LEU C 1 138 ? -6.590 -21.825 17.044 1.00 33.42 135 LEU C O 1
ATOM 4680 N N . LEU C 1 139 ? -5.894 -20.091 18.315 1.00 30.81 136 LEU C N 1
ATOM 4681 C CA . LEU C 1 139 ? -4.508 -20.323 17.976 1.00 35.09 136 LEU C CA 1
ATOM 4682 C C . LEU C 1 139 ? -3.886 -21.462 18.748 1.00 34.21 136 LEU C C 1
ATOM 4683 O O . LEU C 1 139 ? -2.795 -21.906 18.383 1.00 40.96 136 LEU C O 1
ATOM 4699 N N . LYS C 1 140 ? -4.568 -21.988 19.761 1.00 36.80 137 LYS C N 1
ATOM 4700 C CA . LYS C 1 140 ? -4.110 -23.266 20.366 1.00 40.14 137 LYS C CA 1
ATOM 4701 C C . LYS C 1 140 ? -4.344 -24.463 19.440 1.00 44.42 137 LYS C C 1
ATOM 4702 O O . LYS C 1 140 ? -3.640 -25.473 19.539 1.00 46.97 137 LYS C O 1
ATOM 4721 N N . ALA C 1 141 ? -5.342 -24.360 18.551 1.00 43.45 138 ALA C N 1
ATOM 4722 C CA . ALA C 1 141 ? -5.673 -25.460 17.622 1.00 50.20 138 ALA C CA 1
ATOM 4723 C C . ALA C 1 141 ? -4.711 -25.591 16.432 1.00 62.09 138 ALA C C 1
ATOM 4724 O O . ALA C 1 141 ? -4.655 -26.683 15.854 1.00 60.53 138 ALA C O 1
ATOM 4732 N N . THR D 2 3 ? -25.331 -43.960 -12.323 1.00 71.27 3 THR D N 1
ATOM 4733 C CA . THR D 2 3 ? -24.787 -43.441 -11.062 1.00 76.23 3 THR D CA 1
ATOM 4734 C C . THR D 2 3 ? -24.241 -44.561 -10.172 1.00 62.57 3 THR D C 1
ATOM 4735 O O . THR D 2 3 ? -24.596 -45.729 -10.349 1.00 63.00 3 THR D O 1
ATOM 4745 N N . LYS D 2 4 ? -23.362 -44.188 -9.241 1.00 57.60 4 LYS D N 1
ATOM 4746 C CA . LYS D 2 4 ? -22.838 -45.107 -8.228 1.00 60.88 4 LYS D CA 1
ATOM 4747 C C . LYS D 2 4 ? -23.644 -45.022 -6.920 1.00 49.97 4 LYS D C 1
ATOM 4748 O O . LYS D 2 4 ? -23.406 -45.786 -5.979 1.00 44.04 4 LYS D O 1
ATOM 4767 N N . GLN D 2 5 ? -24.610 -44.107 -6.889 1.00 44.79 5 GLN D N 1
ATOM 4768 C CA . GLN D 2 5 ? -25.293 -43.736 -5.663 1.00 43.58 5 GLN D CA 1
ATOM 4769 C C . GLN D 2 5 ? -26.599 -44.473 -5.466 1.00 35.81 5 GLN D C 1
ATOM 4770 O O . GLN D 2 5 ? -27.277 -44.789 -6.432 1.00 37.94 5 GLN D O 1
ATOM 4784 N N . THR D 2 6 ? -26.961 -44.713 -4.212 1.00 33.69 6 THR D N 1
ATOM 4785 C CA . THR D 2 6 ? -28.296 -45.181 -3.881 1.00 31.87 6 THR D CA 1
ATOM 4786 C C . THR D 2 6 ? -29.304 -44.062 -4.082 1.00 36.69 6 THR D C 1
ATOM 4787 O O . THR D 2 6 ? -28.927 -42.912 -4.296 1.00 33.02 6 THR D O 1
ATOM 4798 N N . ALA D 2 7 ? -30.586 -44.417 -3.974 1.00 34.05 7 ALA D N 1
ATOM 4799 C CA . ALA D 2 7 ? -31.671 -43.450 -3.882 1.00 36.29 7 ALA D CA 1
ATOM 4800 C C . ALA D 2 7 ? -31.429 -42.525 -2.702 1.00 34.62 7 ALA D C 1
ATOM 4801 O O . ALA D 2 7 ? -30.645 -42.834 -1.784 1.00 30.79 7 ALA D O 1
ATOM 4808 N N . ARG D 2 8 ? -32.114 -41.391 -2.727 1.00 31.08 8 ARG D N 1
ATOM 4809 C CA . ARG D 2 8 ? -31.996 -40.403 -1.646 1.00 31.80 8 ARG D CA 1
ATOM 4810 C C . ARG D 2 8 ? -33.343 -40.193 -0.973 1.00 31.53 8 ARG D C 1
ATOM 4811 O O . ARG D 2 8 ? -34.383 -40.523 -1.522 1.00 32.15 8 ARG D O 1
ATOM 4857 N N . SER D 2 10 ? -35.359 -37.237 1.909 1.00 46.59 10 SER D N 1
ATOM 4858 C CA . SER D 2 10 ? -35.288 -35.779 2.166 1.00 51.20 10 SER D CA 1
ATOM 4859 C C . SER D 2 10 ? -36.400 -35.273 3.069 1.00 58.14 10 SER D C 1
ATOM 4860 O O . SER D 2 10 ? -37.419 -35.952 3.229 1.00 55.41 10 SER D O 1
ATOM 4868 N N . THR D 2 11 ? -36.192 -34.088 3.662 1.00 57.07 11 THR D N 1
#

CATH classification: 2.60.40.1970

B-factor: mean 42.82, std 15.38, range [17.49, 127.12]

GO terms:
  GO:0090090 negative regulation of canonical Wnt signaling pathway (P, IDA)
  GO:2000096 positive regulation of Wnt signaling pathway, planar cell polarity pathway (P, IGI)
  GO:0090090 negative regulation of canonical Wnt signaling pathway (P, IGI)
  GO:0003682 chromatin binding (F, IDA)
  GO:0045893 positive regulation of DNA-templated transcription (P, IDA)
  GO:0042393 histone binding (F, IDA)
  GO:0008023 transcription elongation factor complex (C, IDA)
  GO:2000035 regulation of stem cell division (P, IDA)
  GO:0060218 hematopoietic stem cell differentiation (P, IDA)
  GO:0140030 modification-dependent protein binding (F, IDA)
  GO:0140072 histone H3K9ac reader activity (F, IDA)
  GO:0005634 nucleus (C, EXP)
  GO:0005694 chromosome (C, EXP)
  GO:1902275 regulation of chromatin organization (P, IMP)
  GO:0005634 nucleus (C, TAS)
  GO:0005654 nucleoplasm (C, TAS)
  GO:0005515 protein binding (F, IPI)
  GO:0005654 nucleoplasm (C, IDA)
  GO:0140044 histone H3K18ac reader activity (F, IDA)
  GO:0140119 histone H3K27ac reader activity (F, IDA)

Organism: Homo sapiens (NCBI:txid9606)

InterPro domains:
  IPR038704 YEATS superfamily [G3DSA:2.60.40.1970] (1-150)
  IPR040930 AF-9, ANC1 homology domain [PF17793] (503-563)
  IPR052790 YEATS domain-containing [PTHR47827] (1-567)
  IPR055129 YEATS domain [PF03366] (28-107)
  IPR055129 YEATS domain [PS51037] (1-138)

Solvent-accessible surface area: 16857 Å² total

Foldseek 3Di:
DPDWDKDKFKKKKWKWKDADPDADPVRFGIKMKIFIDGPPRADLLLWWQKKWKQADPPDPPRTDIDRDPPRMDIDTHHFKDWIKMWTATPAPDPPRIDIDTDTRGADDPPDDIDTDIDMDMDMDIRGDPSNVVSSVSD/DPDDDDD/DDPDWDKDKFKKKKWKWKDADPDADPVRFGMKMKIFMAGPPRQALLLWWQKKWKQADPPDPPRTDIGRHPRGMDIDTHHAKDWIKMKTATPAPDPPGIDIDTDTRGADDPVDDIDTDMDMDMDMDIRGDPSSVVSSVSD/DPDDDDD

Secondary structure (P-SEA, 3-state):
ccbbbbbbbbbbbcbbbbbbcccccccccccccccccccccccccccccbbbbbccccccccccccccccccccccccbbbbbbbbbbbcccccccccccccccccccccccccbbbbbbbbbbccccaaaaaaaaac/ccccccc/cccccbbbbbbbbbcbbbbbccccccccccccccccccccccccccccccbbbbbccccccccccccccccccccccccbbbbbbbbbbccccccccccccccccccccccccccbbbbbbbbbbccccaaaaaaaaac/ccccccc